Protein AF-A0A7S1AAU7-F1 (afdb_monomer_lite)

Sequence (318 aa):
MTLAPRPSLGSVDIGDIDNLMMSMHRSVQHFKKALETKHAGTGEVLQDTVKFKRGKTRVLESLVGLRRYMDDILRRESGVEGRPELMKIFGDDGCSKIAALHSWTQLLNDAGQGSSIETDSRLTNVISLGHSIEEILTDLGLGKALKLAKQEAKERLQAEADAKQMAAEMRRLPRTSMFGVMDVRDGEYSPTEEVVPEMHSLPPCIMNTMKRLSMVSMLDKVESARDALDLIDTLFDVYDHDASGSLSGEKYDLAIRDFTAHVHQEASERHKRLGWAPPDWTFVENWVTEMVDPNLDGEINREEAQVGFKKAVDDIDD

Radius of gyration: 25.79 Å; chains: 1; bounding box: 89×60×59 Å

Structure (mmCIF, N/CA/C/O backbone):
data_AF-A0A7S1AAU7-F1
#
_entry.id   AF-A0A7S1AAU7-F1
#
loop_
_atom_site.group_PDB
_atom_site.id
_atom_site.type_symbol
_atom_site.label_atom_id
_atom_site.label_alt_id
_atom_site.label_comp_id
_atom_site.label_asym_id
_atom_site.label_entity_id
_atom_site.label_seq_id
_atom_site.pdbx_PDB_ins_code
_atom_site.Cartn_x
_atom_site.Cartn_y
_atom_site.Cartn_z
_atom_site.occupancy
_atom_site.B_iso_or_equiv
_atom_site.auth_seq_id
_atom_site.auth_comp_id
_atom_site.auth_asym_id
_atom_site.auth_atom_id
_atom_site.pdbx_PDB_model_num
ATOM 1 N N . MET A 1 1 ? -41.150 28.396 2.516 1.00 45.00 1 MET A N 1
ATOM 2 C CA . MET A 1 1 ? -40.034 27.769 1.779 1.00 45.00 1 MET A CA 1
ATOM 3 C C . MET A 1 1 ? -39.595 26.550 2.565 1.00 45.00 1 MET A C 1
ATOM 5 O O . MET A 1 1 ? -38.884 26.674 3.550 1.00 45.00 1 MET A O 1
ATOM 9 N N . THR A 1 2 ? -40.139 25.396 2.204 1.00 41.44 2 THR A N 1
ATOM 10 C CA . THR A 1 2 ? -39.836 24.094 2.797 1.00 41.44 2 THR A CA 1
ATOM 11 C C . THR A 1 2 ? -38.521 23.608 2.195 1.00 41.44 2 THR A C 1
ATOM 13 O O . THR A 1 2 ? -38.456 23.322 1.002 1.00 41.44 2 THR A O 1
ATOM 16 N N . LEU A 1 3 ? -37.454 23.604 2.997 1.00 38.16 3 LEU A N 1
ATOM 17 C CA . LEU A 1 3 ? -36.170 23.027 2.607 1.00 38.16 3 LEU A CA 1
ATOM 18 C C . LEU A 1 3 ? -36.363 21.519 2.429 1.00 38.16 3 LEU A C 1
ATOM 20 O O . LEU A 1 3 ? -36.838 20.843 3.341 1.00 38.16 3 LEU A O 1
ATOM 24 N N . ALA A 1 4 ? -36.037 21.012 1.241 1.00 37.03 4 ALA A N 1
ATOM 25 C CA . ALA A 1 4 ? -36.047 19.583 0.967 1.00 37.03 4 ALA A CA 1
ATOM 26 C C . ALA A 1 4 ? -35.092 18.850 1.935 1.00 37.03 4 ALA A C 1
ATOM 28 O O . ALA A 1 4 ? -34.020 19.388 2.240 1.00 37.03 4 ALA A O 1
ATOM 29 N N . PRO A 1 5 ? -35.437 17.637 2.406 1.00 41.06 5 PRO A N 1
ATOM 30 C CA . PRO A 1 5 ? -34.524 16.831 3.204 1.00 41.06 5 PRO A CA 1
ATOM 31 C C . PRO A 1 5 ? -33.292 16.504 2.357 1.00 41.06 5 PRO A C 1
ATOM 33 O O . PRO A 1 5 ? -33.421 16.025 1.228 1.00 41.06 5 PRO A O 1
ATOM 36 N N . ARG A 1 6 ? -32.095 16.779 2.885 1.00 39.97 6 ARG A N 1
ATOM 37 C CA . ARG A 1 6 ? -30.855 16.301 2.265 1.00 39.97 6 ARG A CA 1
ATOM 38 C C . ARG A 1 6 ? -30.876 14.767 2.253 1.00 39.97 6 ARG A C 1
ATOM 40 O O . ARG A 1 6 ? -31.325 14.185 3.241 1.00 39.97 6 ARG A O 1
ATOM 47 N N . PRO A 1 7 ? -30.405 14.121 1.172 1.00 37.97 7 PRO A N 1
ATOM 48 C CA . PRO A 1 7 ? -30.285 12.670 1.136 1.00 37.97 7 PRO A CA 1
ATOM 49 C C . PRO A 1 7 ? -29.441 12.217 2.328 1.00 37.97 7 PRO A C 1
ATOM 51 O O . PRO A 1 7 ? -28.416 12.831 2.631 1.00 37.97 7 PRO A O 1
ATOM 54 N N . SER A 1 8 ? -29.909 11.182 3.026 1.00 41.00 8 SER A N 1
ATOM 55 C CA . SER A 1 8 ? -29.161 10.539 4.100 1.00 41.00 8 SER A CA 1
ATOM 56 C C . SER A 1 8 ? -27.804 10.117 3.544 1.00 41.00 8 SER A C 1
ATOM 58 O O . SER A 1 8 ? -27.742 9.250 2.670 1.00 41.00 8 SER A O 1
ATOM 60 N N . LEU A 1 9 ? -26.736 10.764 4.012 1.00 44.75 9 LEU A N 1
ATOM 61 C CA . LEU A 1 9 ? -25.372 10.290 3.813 1.00 44.75 9 LEU A CA 1
ATOM 62 C C . LEU A 1 9 ? -25.335 8.871 4.381 1.00 44.75 9 LEU A C 1
ATOM 64 O O . LEU A 1 9 ? -25.538 8.690 5.582 1.00 44.75 9 LEU A O 1
ATOM 68 N N . GLY A 1 10 ? -25.195 7.883 3.495 1.00 49.16 10 GLY A N 1
ATOM 69 C CA . GLY A 1 10 ? -25.042 6.486 3.880 1.00 49.16 10 GLY A CA 1
ATOM 70 C C . GLY A 1 10 ? -23.912 6.346 4.895 1.00 49.16 10 GLY A C 1
ATOM 71 O O . GLY A 1 10 ? -22.975 7.152 4.901 1.00 49.16 10 GLY A O 1
ATOM 72 N N . SER A 1 11 ? -24.035 5.353 5.776 1.00 51.41 11 SER A N 1
ATOM 73 C CA . SER A 1 11 ? -22.959 4.944 6.680 1.00 51.41 11 SER A CA 1
ATOM 74 C C . SER A 1 11 ? -21.650 4.900 5.903 1.00 51.41 11 SER A C 1
ATOM 76 O O . SER A 1 11 ? -21.590 4.254 4.857 1.00 51.41 11 SER A O 1
ATOM 78 N N . VAL A 1 12 ? -20.641 5.628 6.373 1.00 55.84 12 VAL A N 1
ATOM 79 C CA . VAL A 1 12 ? -19.313 5.529 5.780 1.00 55.84 12 VAL A CA 1
ATOM 80 C C . VAL A 1 12 ? -18.767 4.156 6.129 1.00 55.84 12 VAL A C 1
ATOM 82 O O . VAL A 1 12 ? -18.791 3.758 7.294 1.00 55.84 12 VAL A O 1
ATOM 85 N N . ASP A 1 13 ? -18.353 3.414 5.107 1.00 66.31 13 ASP A N 1
ATOM 86 C CA . ASP A 1 13 ? -17.765 2.105 5.316 1.00 66.31 13 ASP A CA 1
ATOM 87 C C . ASP A 1 13 ? -16.353 2.294 5.885 1.00 66.31 13 ASP A C 1
ATOM 89 O O . ASP A 1 13 ? -15.579 3.144 5.438 1.00 66.31 13 ASP A O 1
ATOM 93 N N . ILE A 1 14 ? -16.012 1.516 6.906 1.00 63.06 14 ILE A N 1
ATOM 94 C CA . ILE A 1 14 ? -14.655 1.498 7.464 1.00 63.06 14 ILE A CA 1
ATOM 95 C C . ILE A 1 14 ? -13.684 0.946 6.413 1.00 63.06 14 ILE A C 1
ATOM 97 O O . ILE A 1 14 ? -12.548 1.411 6.336 1.00 63.06 14 ILE A O 1
ATOM 101 N N . GLY A 1 15 ? -14.158 0.069 5.520 1.00 68.38 15 GLY A N 1
ATOM 102 C CA . GLY A 1 15 ? -13.380 -0.376 4.364 1.00 68.38 15 GLY A CA 1
ATOM 103 C C . GLY A 1 15 ? -12.938 0.775 3.451 1.00 68.38 15 GLY A C 1
ATOM 104 O O . GLY A 1 15 ? -11.861 0.714 2.857 1.00 68.38 15 GLY A O 1
ATOM 105 N N . ASP A 1 16 ? -13.697 1.875 3.385 1.00 82.62 16 ASP A N 1
ATOM 106 C CA . ASP A 1 16 ? -13.349 3.011 2.528 1.00 82.62 16 ASP A CA 1
ATOM 107 C C . ASP A 1 16 ? -12.088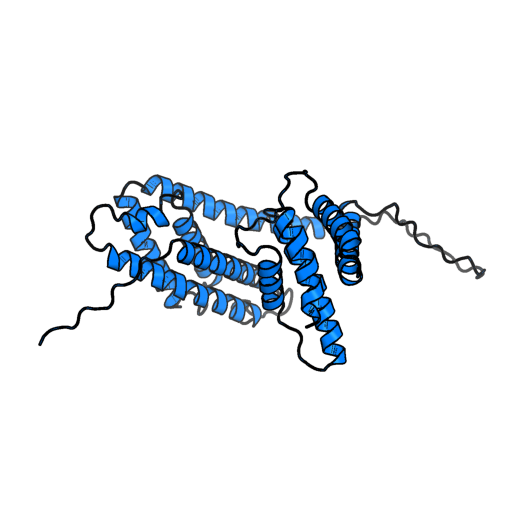 3.738 3.017 1.00 82.62 16 ASP A C 1
ATOM 109 O O . ASP A 1 16 ? -11.263 4.151 2.197 1.00 82.62 16 ASP A O 1
ATOM 113 N N . ILE A 1 17 ? -11.893 3.893 4.336 1.00 87.69 17 ILE A N 1
ATOM 114 C CA . ILE A 1 17 ? -10.680 4.552 4.846 1.00 87.69 17 ILE A CA 1
ATOM 115 C C . ILE A 1 17 ? -9.456 3.654 4.730 1.00 87.69 17 ILE A C 1
ATOM 117 O O . ILE A 1 17 ? -8.396 4.155 4.360 1.00 87.69 17 ILE A O 1
ATOM 121 N N . ASP A 1 18 ? -9.580 2.352 4.974 1.00 87.44 18 ASP A N 1
ATOM 122 C CA . ASP A 1 18 ? -8.442 1.437 4.869 1.00 87.44 18 ASP A CA 1
ATOM 123 C C . ASP A 1 18 ? -7.929 1.367 3.423 1.00 87.44 18 ASP A C 1
ATOM 125 O O . ASP A 1 18 ? -6.727 1.505 3.179 1.00 87.44 18 ASP A O 1
ATOM 129 N N . ASN A 1 19 ? -8.837 1.338 2.443 1.00 87.00 19 ASN A N 1
ATOM 130 C CA . ASN A 1 19 ? -8.495 1.454 1.025 1.00 87.00 19 ASN A CA 1
ATOM 131 C C . ASN A 1 19 ? -7.782 2.775 0.689 1.00 87.00 19 ASN A C 1
ATOM 133 O O . ASN A 1 19 ? -6.772 2.788 -0.028 1.00 87.00 19 ASN A O 1
ATOM 137 N N . LEU A 1 20 ? -8.257 3.900 1.237 1.00 89.69 20 LEU A N 1
ATOM 138 C CA . LEU A 1 20 ? -7.605 5.202 1.067 1.00 89.69 20 LEU A CA 1
ATOM 139 C C . LEU A 1 20 ? -6.210 5.236 1.710 1.00 89.69 20 LEU A C 1
ATOM 141 O O . LEU A 1 20 ? -5.275 5.780 1.115 1.00 89.69 20 LEU A O 1
ATOM 145 N N . MET A 1 21 ? -6.047 4.634 2.889 1.00 91.69 21 MET A N 1
ATOM 146 C CA . MET A 1 21 ? -4.767 4.534 3.593 1.00 91.69 21 MET A CA 1
ATOM 147 C C . MET A 1 21 ? -3.775 3.658 2.822 1.00 91.69 21 MET A C 1
ATOM 149 O O . MET A 1 21 ? -2.621 4.057 2.654 1.00 91.69 21 MET A O 1
ATOM 153 N N . MET A 1 22 ? -4.213 2.525 2.269 1.00 89.06 22 MET A N 1
ATOM 154 C CA . MET A 1 22 ? -3.384 1.666 1.416 1.00 89.06 22 MET A CA 1
ATOM 155 C C . MET A 1 22 ? -2.970 2.367 0.117 1.00 89.06 22 MET A C 1
ATOM 157 O O . MET A 1 22 ? -1.796 2.340 -0.266 1.00 89.06 22 MET A O 1
ATOM 161 N N . SER A 1 23 ? -3.902 3.050 -0.556 1.00 89.44 23 SER A N 1
ATOM 162 C CA . SER A 1 23 ? -3.598 3.853 -1.751 1.00 89.44 23 SER A C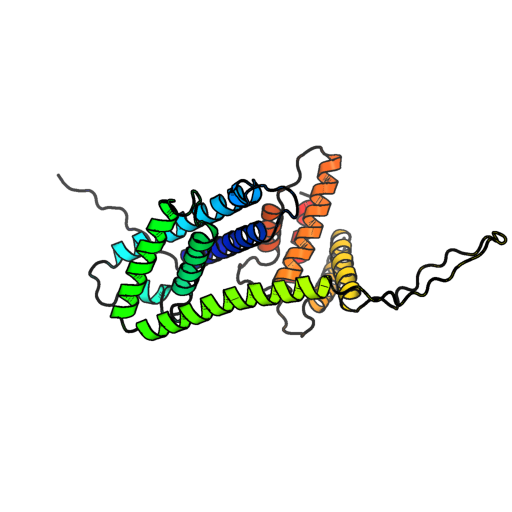A 1
ATOM 163 C C . SER A 1 23 ? -2.580 4.958 -1.450 1.00 89.44 23 SER A C 1
ATOM 165 O O . SER A 1 23 ? -1.633 5.188 -2.216 1.00 89.44 23 SER A O 1
ATOM 167 N N . MET A 1 24 ? -2.737 5.627 -0.306 1.00 92.50 24 MET A N 1
ATOM 168 C CA . MET A 1 24 ? -1.808 6.652 0.151 1.00 92.50 24 MET A CA 1
ATOM 169 C C . MET A 1 24 ? -0.430 6.061 0.462 1.00 92.50 24 MET A C 1
ATOM 171 O O . MET A 1 24 ? 0.575 6.602 -0.002 1.00 92.50 24 MET A O 1
ATOM 175 N N . HIS A 1 25 ? -0.367 4.924 1.160 1.00 90.44 25 HIS A N 1
ATOM 176 C CA . HIS A 1 25 ? 0.886 4.229 1.446 1.00 90.44 25 HIS A CA 1
ATOM 177 C C . HIS A 1 25 ? 1.644 3.889 0.156 1.00 90.44 25 HIS A C 1
ATOM 179 O O . HIS A 1 25 ? 2.807 4.276 0.005 1.00 90.44 25 HIS A O 1
ATOM 185 N N . ARG A 1 26 ? 0.974 3.257 -0.820 1.00 88.12 26 ARG A N 1
ATOM 186 C CA . ARG A 1 26 ? 1.558 2.939 -2.135 1.00 88.12 26 ARG A CA 1
ATOM 187 C C . ARG A 1 26 ? 2.093 4.193 -2.829 1.00 88.12 26 ARG A C 1
ATOM 189 O O . ARG A 1 26 ? 3.239 4.220 -3.288 1.00 88.12 26 ARG A O 1
ATOM 196 N N . SER A 1 27 ? 1.309 5.270 -2.844 1.00 90.50 27 SER A N 1
ATOM 197 C CA . SER A 1 27 ? 1.713 6.547 -3.445 1.00 90.50 27 SER A CA 1
ATOM 198 C C . SER A 1 27 ? 2.946 7.152 -2.767 1.00 90.50 27 SER A C 1
ATOM 200 O O . SER A 1 27 ? 3.871 7.595 -3.454 1.00 90.50 27 SER A O 1
ATOM 202 N N . VAL A 1 28 ? 3.004 7.131 -1.431 1.00 89.75 28 VAL A N 1
ATOM 203 C CA . VAL A 1 28 ? 4.157 7.613 -0.654 1.00 89.75 28 VAL A CA 1
ATOM 204 C C . VAL A 1 28 ? 5.396 6.768 -0.933 1.00 89.75 28 VAL A C 1
ATOM 206 O O . VAL A 1 28 ? 6.474 7.331 -1.113 1.00 89.75 28 VAL A O 1
ATOM 209 N N . GLN A 1 29 ? 5.270 5.443 -1.046 1.00 86.69 29 GLN A N 1
ATOM 210 C CA . GLN A 1 29 ? 6.399 4.572 -1.388 1.00 86.69 29 GLN A CA 1
ATOM 211 C C . GLN A 1 29 ? 6.943 4.858 -2.794 1.00 86.69 29 GLN A C 1
ATOM 213 O O . GLN A 1 29 ? 8.160 4.919 -2.991 1.00 86.69 29 GLN A O 1
ATOM 218 N N . HIS A 1 30 ? 6.073 5.109 -3.776 1.00 84.81 30 HIS A N 1
ATOM 219 C CA . HIS A 1 30 ? 6.512 5.552 -5.102 1.00 84.81 30 HIS A CA 1
ATOM 220 C C . HIS A 1 30 ? 7.217 6.910 -5.059 1.00 84.81 30 HIS A C 1
ATOM 222 O O . HIS A 1 30 ? 8.242 7.088 -5.720 1.00 84.81 30 HIS A O 1
ATOM 228 N N . PHE A 1 31 ? 6.694 7.858 -4.279 1.00 86.69 31 PHE A N 1
ATOM 229 C CA . PHE A 1 31 ? 7.318 9.165 -4.109 1.00 86.69 31 PHE A CA 1
ATOM 230 C C . PHE A 1 31 ? 8.693 9.053 -3.437 1.00 86.69 31 PHE A C 1
ATOM 232 O O . PHE A 1 31 ? 9.664 9.583 -3.971 1.00 86.69 31 PHE A O 1
ATOM 239 N N . LYS A 1 32 ? 8.818 8.273 -2.356 1.00 85.69 32 LYS A N 1
ATOM 240 C CA . LYS A 1 32 ? 10.103 7.957 -1.709 1.00 85.69 32 LYS A CA 1
ATOM 241 C C . LYS A 1 32 ? 11.117 7.378 -2.695 1.00 85.69 32 LYS A C 1
ATOM 243 O O . LYS A 1 32 ? 12.232 7.881 -2.787 1.00 85.69 32 LYS A O 1
ATOM 248 N N . LYS A 1 33 ? 10.726 6.375 -3.491 1.00 82.56 33 LYS A N 1
ATOM 249 C CA . LYS A 1 33 ? 11.599 5.792 -4.529 1.00 82.56 33 LYS A CA 1
ATOM 250 C C . LYS A 1 33 ? 12.081 6.852 -5.529 1.00 82.56 33 LYS A C 1
ATOM 252 O O . LYS A 1 33 ? 13.232 6.807 -5.955 1.00 82.56 33 LYS A O 1
ATOM 257 N N . ALA A 1 34 ? 11.227 7.815 -5.885 1.00 81.75 34 ALA A N 1
ATOM 258 C CA . ALA A 1 34 ? 11.608 8.924 -6.759 1.00 81.75 34 ALA A CA 1
ATOM 259 C C . ALA A 1 34 ? 12.603 9.895 -6.091 1.00 81.75 34 ALA A C 1
ATOM 261 O O . ALA A 1 34 ? 13.505 10.382 -6.774 1.00 81.75 34 ALA A O 1
ATOM 262 N N . LEU A 1 35 ? 12.487 10.137 -4.778 1.00 78.62 35 LEU A N 1
ATOM 263 C CA . LEU A 1 35 ? 13.464 10.922 -4.009 1.00 78.62 35 LEU A CA 1
ATOM 264 C C . LEU A 1 35 ? 14.833 10.230 -3.934 1.00 78.62 35 LEU A C 1
ATOM 266 O O . LEU A 1 35 ? 15.872 10.881 -4.012 1.00 78.62 35 LEU A O 1
ATOM 270 N N . GLU A 1 36 ? 14.829 8.903 -3.794 1.00 74.88 36 GLU A N 1
ATOM 271 C CA . GLU A 1 36 ? 16.031 8.075 -3.649 1.00 74.88 36 GLU A CA 1
ATOM 272 C C . GLU A 1 36 ? 16.834 7.950 -4.954 1.00 74.88 36 GLU A C 1
ATOM 274 O O . GLU A 1 36 ? 18.051 7.746 -4.912 1.00 74.88 36 GLU A O 1
ATOM 279 N N . THR A 1 37 ? 16.201 8.116 -6.123 1.00 69.19 37 THR A N 1
ATOM 280 C CA . THR A 1 37 ? 16.900 8.210 -7.414 1.00 69.19 37 THR A CA 1
ATOM 281 C C . THR A 1 37 ? 17.699 9.515 -7.528 1.00 69.19 37 THR A C 1
ATOM 283 O O . THR A 1 37 ? 17.358 10.409 -8.297 1.00 69.19 37 THR A O 1
ATOM 286 N N . LYS A 1 38 ? 18.807 9.631 -6.783 1.00 57.84 38 LYS A N 1
ATOM 287 C CA . LYS A 1 38 ? 19.820 10.672 -6.999 1.00 57.84 38 LYS A CA 1
ATOM 288 C C . LYS A 1 38 ? 20.381 10.542 -8.416 1.00 57.84 38 LYS A C 1
ATOM 290 O O . LYS A 1 38 ? 21.039 9.553 -8.738 1.00 57.84 38 LYS A O 1
ATOM 295 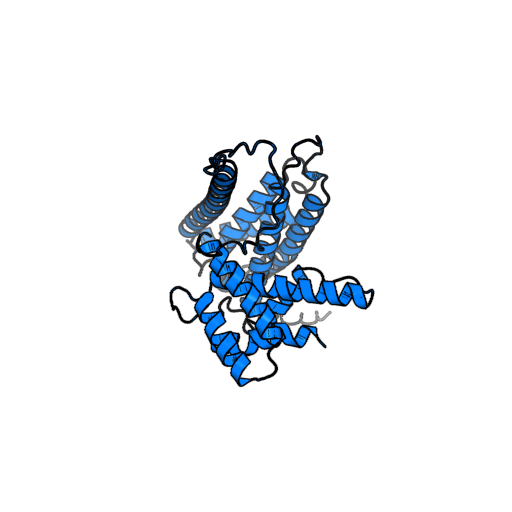N N . HIS A 1 39 ? 20.200 11.573 -9.238 1.00 53.56 39 HIS A N 1
ATOM 296 C CA . HIS A 1 39 ? 21.013 11.762 -10.433 1.00 53.56 39 HIS A CA 1
ATOM 297 C C . HIS A 1 39 ? 22.418 12.187 -10.004 1.00 53.56 39 HIS A C 1
ATOM 299 O O . HIS A 1 39 ? 22.711 13.364 -9.803 1.00 53.56 39 HIS A O 1
ATOM 305 N N . ALA A 1 40 ? 23.294 11.201 -9.812 1.00 44.31 40 ALA A N 1
ATOM 306 C CA . ALA A 1 40 ? 24.719 11.440 -9.669 1.00 44.31 40 ALA A CA 1
ATOM 307 C C . ALA A 1 40 ? 25.248 12.042 -10.985 1.00 44.31 40 ALA A C 1
ATOM 309 O O . ALA A 1 40 ? 25.591 11.307 -11.904 1.00 44.31 40 ALA A O 1
ATOM 310 N N . GLY A 1 41 ? 25.265 13.376 -11.090 1.00 52.41 41 GLY A N 1
ATOM 311 C CA . GLY A 1 41 ? 26.057 14.085 -12.100 1.00 52.41 41 GLY A CA 1
ATOM 312 C C . GLY A 1 41 ? 25.387 15.201 -12.908 1.00 52.41 41 GLY A C 1
ATOM 313 O O . GLY A 1 41 ? 26.118 15.894 -13.605 1.00 52.41 41 GLY A O 1
ATOM 314 N N . THR A 1 42 ? 24.069 15.433 -12.844 1.00 51.97 42 THR A N 1
ATOM 315 C CA . THR A 1 42 ? 23.417 16.393 -13.772 1.00 51.97 42 THR A CA 1
ATOM 316 C C . THR A 1 42 ? 23.175 17.806 -13.235 1.00 51.97 42 THR A C 1
ATOM 318 O O . THR A 1 42 ? 22.787 18.670 -14.011 1.00 51.97 42 THR A O 1
ATOM 321 N N . GLY A 1 43 ? 23.407 18.099 -11.950 1.00 55.84 43 GLY A N 1
ATOM 322 C CA . GLY A 1 43 ? 23.133 19.439 -11.390 1.00 55.84 43 GLY A CA 1
ATOM 323 C C . GLY A 1 43 ? 21.652 19.859 -11.440 1.00 55.84 43 GLY A C 1
ATOM 324 O O . GLY A 1 43 ? 21.321 20.994 -11.114 1.00 55.84 43 GLY A O 1
ATOM 325 N N . GLU A 1 44 ? 20.767 18.945 -11.841 1.00 59.47 44 GLU A N 1
ATOM 326 C CA . GLU A 1 44 ? 19.332 19.159 -11.969 1.00 59.47 44 GLU A CA 1
ATOM 327 C C . GLU A 1 44 ? 18.682 19.079 -10.582 1.00 59.47 44 GLU A C 1
ATOM 329 O O . GLU A 1 44 ? 18.948 18.155 -9.804 1.00 59.47 44 GLU A O 1
ATOM 334 N N . VAL A 1 45 ? 17.843 20.062 -10.246 1.00 66.75 45 VAL A N 1
ATOM 335 C CA . VAL A 1 45 ? 17.120 20.077 -8.971 1.00 66.75 45 VAL A CA 1
ATOM 336 C C . VAL A 1 45 ? 16.152 18.894 -8.971 1.00 66.75 45 VAL A C 1
ATOM 338 O O . VAL A 1 45 ? 15.332 18.757 -9.874 1.00 66.75 45 VAL A O 1
ATOM 341 N N . LEU A 1 46 ? 16.216 18.032 -7.950 1.00 70.94 46 LEU A N 1
ATOM 342 C CA . LEU A 1 46 ? 15.371 16.831 -7.813 1.00 70.94 46 LEU A CA 1
ATOM 343 C C . LEU A 1 46 ? 13.879 17.118 -8.078 1.00 70.94 46 LEU A C 1
ATOM 345 O O . LEU A 1 46 ? 13.178 16.313 -8.696 1.00 70.94 46 LEU A O 1
ATOM 349 N N . GLN A 1 47 ? 13.433 18.299 -7.644 1.00 70.69 47 GLN A N 1
ATOM 350 C CA . GLN A 1 47 ? 12.066 18.806 -7.749 1.00 70.69 47 GLN A CA 1
ATOM 351 C C . GLN A 1 47 ? 11.600 19.045 -9.198 1.00 70.69 47 GLN A C 1
ATOM 353 O O . GLN A 1 47 ? 10.394 19.065 -9.465 1.00 70.69 47 GLN A O 1
ATOM 358 N N . ASP A 1 48 ? 12.533 19.178 -10.143 1.00 69.75 48 ASP A N 1
ATOM 359 C CA . ASP A 1 48 ? 12.234 19.406 -11.554 1.00 69.75 48 ASP A CA 1
ATOM 360 C C . ASP A 1 48 ? 12.068 18.130 -12.372 1.00 69.75 48 ASP A C 1
ATOM 362 O O . ASP A 1 48 ? 11.450 18.172 -13.443 1.00 69.75 48 ASP A O 1
ATOM 366 N N . THR A 1 49 ? 12.507 16.991 -11.835 1.00 79.44 49 THR A N 1
ATOM 367 C CA . THR A 1 49 ? 12.421 15.708 -12.529 1.00 79.44 49 THR A CA 1
ATOM 368 C C . THR A 1 49 ? 10.966 15.285 -12.759 1.00 79.44 49 THR A C 1
ATOM 370 O O . THR A 1 49 ? 10.083 15.442 -11.908 1.00 79.44 49 THR A O 1
ATOM 373 N N . VAL A 1 50 ? 10.700 14.674 -13.919 1.00 81.19 50 VAL A N 1
ATOM 374 C CA . VAL A 1 50 ? 9.368 14.138 -14.264 1.00 81.19 50 VAL A CA 1
ATOM 375 C C . VAL A 1 50 ? 8.911 13.092 -13.240 1.00 81.19 50 VAL A C 1
ATOM 377 O O . VAL A 1 50 ? 7.733 13.041 -12.889 1.00 81.19 50 VAL A O 1
ATOM 380 N N . LYS A 1 51 ? 9.844 12.289 -12.708 1.00 81.94 51 LYS A N 1
ATOM 381 C CA . LYS A 1 51 ? 9.563 11.280 -11.675 1.00 81.94 51 LYS A CA 1
ATOM 382 C C . LYS A 1 51 ? 9.099 11.916 -10.366 1.00 81.94 51 LYS A C 1
ATOM 384 O O . LYS A 1 51 ? 8.081 11.482 -9.831 1.00 81.94 51 LYS A O 1
ATOM 389 N N . PHE A 1 52 ? 9.782 12.962 -9.894 1.00 83.75 52 PHE A N 1
ATOM 390 C CA . PHE A 1 52 ? 9.361 13.710 -8.708 1.00 83.75 52 PHE A CA 1
ATOM 391 C C . PHE A 1 52 ? 7.986 14.346 -8.917 1.00 83.75 52 PHE A C 1
ATOM 393 O O . PHE A 1 52 ? 7.098 14.171 -8.087 1.00 83.75 52 PHE A O 1
ATOM 400 N N . LYS A 1 53 ? 7.769 15.019 -10.056 1.00 84.25 53 LYS A N 1
ATOM 401 C CA . LYS A 1 53 ? 6.483 15.654 -10.387 1.00 84.25 53 LYS A CA 1
ATOM 402 C C . LYS A 1 53 ? 5.335 14.636 -10.435 1.00 84.25 53 LYS A C 1
ATOM 404 O O . LYS A 1 53 ? 4.291 14.890 -9.840 1.00 84.25 53 LYS A O 1
ATOM 409 N N . ARG A 1 54 ? 5.532 13.468 -11.062 1.00 86.31 54 ARG A N 1
ATOM 410 C CA . ARG A 1 54 ? 4.532 12.381 -11.117 1.00 86.31 54 ARG A CA 1
ATOM 411 C C . ARG A 1 54 ? 4.265 11.778 -9.737 1.00 86.31 54 ARG A C 1
ATOM 413 O O . ARG A 1 54 ? 3.106 11.588 -9.380 1.00 86.31 54 ARG A O 1
ATOM 420 N N . GLY A 1 55 ? 5.317 11.503 -8.963 1.00 86.06 55 GLY A N 1
ATOM 421 C CA . GLY A 1 55 ? 5.196 10.992 -7.595 1.00 86.06 55 GLY A CA 1
ATOM 422 C C . GLY A 1 55 ? 4.438 11.964 -6.691 1.00 86.06 55 GLY A C 1
ATOM 423 O O . GLY A 1 55 ? 3.478 11.570 -6.037 1.00 86.06 55 GLY A O 1
ATOM 424 N N . LYS A 1 56 ? 4.797 13.252 -6.745 1.00 88.62 56 LYS A N 1
ATOM 425 C CA . LYS A 1 56 ? 4.103 14.340 -6.050 1.00 88.62 56 LYS A CA 1
ATOM 426 C C . LYS A 1 56 ? 2.611 14.347 -6.377 1.00 88.62 56 LYS A C 1
ATOM 428 O O . LYS A 1 56 ? 1.791 14.331 -5.467 1.00 88.62 56 LYS A O 1
ATOM 433 N N . THR A 1 57 ? 2.256 14.381 -7.663 1.00 88.81 57 THR A N 1
ATOM 434 C CA . THR A 1 57 ? 0.852 14.457 -8.089 1.00 88.81 57 THR A CA 1
ATOM 435 C C . THR A 1 57 ? 0.037 13.280 -7.557 1.00 88.81 57 THR A C 1
ATOM 437 O O . THR A 1 57 ? -1.006 13.516 -6.958 1.00 88.81 57 THR A O 1
ATOM 440 N N . ARG A 1 58 ? 0.552 12.047 -7.665 1.00 89.06 58 ARG A N 1
ATOM 441 C CA . ARG A 1 58 ? -0.122 10.839 -7.153 1.00 89.06 58 ARG A CA 1
ATOM 442 C C . ARG A 1 58 ? -0.403 10.904 -5.652 1.00 89.06 58 ARG A C 1
ATOM 444 O O . ARG A 1 58 ? -1.501 10.574 -5.204 1.00 89.06 58 ARG A O 1
ATOM 451 N N . VAL A 1 59 ? 0.581 11.352 -4.871 1.00 91.12 59 VAL A N 1
ATOM 452 C CA . VAL A 1 59 ? 0.410 11.487 -3.420 1.00 91.12 59 VAL A CA 1
ATOM 453 C C . VAL A 1 59 ? -0.627 12.560 -3.093 1.00 91.12 59 VAL A C 1
ATOM 455 O O . VAL A 1 59 ? -1.529 12.326 -2.294 1.00 91.12 59 VAL A O 1
ATOM 458 N N . LEU A 1 60 ? -0.546 13.721 -3.744 1.00 91.25 60 LEU A N 1
ATOM 459 C CA . LEU A 1 60 ? -1.488 14.814 -3.507 1.00 91.25 60 LEU A CA 1
ATOM 460 C C . LEU A 1 60 ? -2.918 14.475 -3.955 1.00 91.25 60 LEU A C 1
ATOM 462 O O . LEU A 1 60 ? -3.866 14.985 -3.366 1.00 91.25 60 LEU A O 1
ATOM 466 N N . GLU A 1 61 ? -3.093 13.635 -4.975 1.00 90.31 61 GLU A N 1
ATOM 467 C CA . GLU A 1 61 ? -4.399 13.097 -5.380 1.00 90.31 61 GLU A CA 1
ATOM 468 C C . GLU A 1 61 ? -4.958 12.133 -4.331 1.00 90.31 61 GLU A C 1
ATOM 470 O O . GLU A 1 61 ? -6.107 12.290 -3.919 1.00 90.31 61 GLU A O 1
ATOM 475 N N . SER A 1 62 ? -4.131 11.216 -3.818 1.00 90.31 62 SER A N 1
ATOM 476 C CA . SER A 1 62 ? -4.523 10.300 -2.733 1.00 90.31 62 SER A CA 1
ATOM 477 C C . SER A 1 62 ? -4.938 11.057 -1.464 1.00 90.31 62 SER A C 1
ATOM 479 O O . SER A 1 62 ? -5.922 10.705 -0.810 1.00 90.31 62 SER A O 1
ATOM 481 N N . LEU A 1 63 ? -4.263 12.171 -1.161 1.00 91.75 63 LEU A N 1
ATOM 482 C CA . LEU A 1 63 ? -4.623 13.052 -0.048 1.00 91.75 63 LEU A CA 1
ATOM 483 C C . LEU A 1 63 ? -6.019 13.673 -0.179 1.00 91.75 63 LEU A C 1
ATOM 485 O O . LEU A 1 63 ? -6.646 13.955 0.839 1.00 91.75 63 LEU A O 1
ATOM 489 N N . VAL A 1 64 ? -6.540 13.886 -1.393 1.00 90.75 64 VAL A N 1
ATOM 490 C CA . VAL A 1 64 ? -7.885 14.463 -1.575 1.00 90.75 64 VAL A CA 1
ATOM 491 C C . VAL A 1 64 ? -8.965 13.522 -1.044 1.00 90.75 64 VAL A C 1
ATOM 493 O O . VAL A 1 64 ? -9.929 14.001 -0.442 1.00 90.75 64 VAL A O 1
ATOM 496 N N . GLY A 1 65 ? -8.805 12.210 -1.240 1.00 89.88 65 GLY A N 1
ATOM 497 C CA . GLY A 1 65 ? -9.731 11.204 -0.716 1.00 89.88 65 GLY A CA 1
ATOM 498 C C . GLY A 1 65 ? -9.759 11.217 0.811 1.00 89.88 65 GLY A C 1
ATOM 499 O O . GLY A 1 65 ? -10.813 11.444 1.405 1.00 89.88 65 GLY A O 1
ATOM 500 N N . LEU A 1 66 ? -8.582 11.117 1.437 1.00 91.88 66 LEU A N 1
ATOM 501 C CA . LEU A 1 66 ? -8.433 11.189 2.895 1.00 91.88 66 LEU A CA 1
ATOM 502 C C . LEU A 1 66 ? -8.960 12.509 3.469 1.00 91.88 66 LEU A C 1
ATOM 504 O O . LEU A 1 66 ? -9.650 12.515 4.484 1.00 91.88 66 LEU A O 1
ATOM 508 N N . ARG A 1 67 ? -8.707 13.637 2.793 1.00 93.94 67 ARG A N 1
ATOM 509 C CA . ARG A 1 67 ? -9.239 14.946 3.192 1.00 93.94 67 ARG A CA 1
ATOM 510 C C . ARG A 1 67 ? -10.762 14.946 3.253 1.00 93.94 67 ARG A C 1
ATOM 512 O O . ARG A 1 67 ? -11.324 15.440 4.222 1.00 93.94 67 ARG A O 1
ATOM 519 N N . ARG A 1 68 ? -11.423 14.458 2.197 1.00 91.88 68 ARG A N 1
ATOM 520 C CA . ARG A 1 68 ? -12.893 14.413 2.131 1.00 91.88 68 ARG A CA 1
ATOM 521 C C . ARG A 1 68 ? -13.449 13.545 3.249 1.00 91.88 68 ARG A C 1
ATOM 523 O O . ARG A 1 68 ? -14.363 13.979 3.930 1.00 91.88 68 ARG A O 1
ATOM 530 N N . TYR A 1 69 ? -12.839 12.386 3.474 1.00 91.69 69 TYR A N 1
ATOM 531 C CA . TYR A 1 69 ? -13.227 11.483 4.548 1.00 91.69 69 TYR A CA 1
ATOM 532 C C . TYR A 1 69 ? -13.123 12.147 5.932 1.00 91.69 69 TYR A C 1
ATOM 534 O O . TYR A 1 69 ? -14.080 12.139 6.704 1.00 91.69 69 TYR A O 1
ATOM 542 N N . MET A 1 70 ? -11.983 12.778 6.232 1.00 93.25 70 MET A N 1
ATOM 543 C CA . MET A 1 70 ? -11.761 13.464 7.511 1.00 93.25 70 MET A CA 1
ATOM 544 C C . MET A 1 70 ? -12.681 14.679 7.711 1.00 93.25 70 MET A C 1
ATOM 546 O O . MET A 1 70 ? -13.158 14.917 8.816 1.00 93.25 70 MET A O 1
ATOM 550 N N . ASP A 1 71 ? -12.946 15.463 6.664 1.00 93.56 71 ASP A N 1
ATOM 551 C CA . ASP A 1 71 ? -13.895 16.584 6.744 1.00 93.56 71 ASP A CA 1
ATOM 552 C C . ASP A 1 71 ? -15.322 16.072 7.003 1.00 93.56 71 ASP A C 1
ATOM 554 O O . ASP A 1 71 ? -16.038 16.606 7.850 1.00 93.56 71 ASP A O 1
ATOM 558 N N . ASP A 1 72 ? -15.719 14.991 6.332 1.00 91.19 72 ASP A N 1
ATOM 559 C CA . ASP A 1 72 ? -17.030 14.371 6.502 1.00 91.19 72 ASP A CA 1
ATOM 560 C C . ASP A 1 72 ? -17.252 13.852 7.925 1.00 91.19 72 ASP A C 1
ATOM 562 O O . ASP A 1 72 ? -18.288 14.157 8.522 1.00 91.19 72 ASP A O 1
ATOM 566 N N . ILE A 1 73 ? -16.296 13.106 8.489 1.00 91.31 73 ILE A N 1
ATOM 567 C CA . ILE A 1 73 ? -16.436 12.546 9.841 1.00 91.31 73 ILE A CA 1
ATOM 568 C C . ILE A 1 73 ? -16.467 13.648 10.907 1.00 91.31 73 ILE A C 1
ATOM 570 O O . ILE A 1 73 ? -17.327 13.644 11.790 1.00 91.31 73 ILE A O 1
ATOM 574 N N . LEU A 1 74 ? -15.614 14.671 10.772 1.00 92.12 74 LEU A N 1
ATOM 575 C CA . LEU A 1 74 ? -15.591 15.809 11.692 1.00 92.12 74 LEU A CA 1
ATOM 576 C C . LEU A 1 74 ? -16.897 16.612 11.664 1.00 92.12 74 LEU A C 1
ATOM 578 O O . LEU A 1 74 ? -17.301 17.147 12.700 1.00 92.12 74 LEU A O 1
ATOM 582 N N . ARG A 1 75 ? -17.557 16.699 10.502 1.00 91.81 75 ARG A N 1
ATOM 583 C CA . ARG A 1 75 ? -18.856 17.370 10.348 1.00 91.81 75 ARG A CA 1
ATOM 584 C C . ARG A 1 75 ? -20.011 16.556 10.913 1.00 91.81 75 ARG A C 1
ATOM 586 O O . ARG A 1 75 ? -20.889 17.145 11.538 1.00 91.81 75 ARG A O 1
ATOM 593 N N . ARG A 1 76 ? -20.033 15.241 10.682 1.00 87.19 76 ARG A N 1
ATOM 594 C CA . ARG A 1 76 ? -21.115 14.357 11.151 1.00 87.19 76 ARG A CA 1
ATOM 595 C C . ARG A 1 76 ? -21.171 14.280 12.666 1.00 87.19 76 ARG A C 1
ATOM 597 O O . ARG A 1 76 ? -22.249 14.390 13.237 1.00 87.19 76 ARG A O 1
ATOM 604 N N . GLU A 1 77 ? -20.014 14.155 13.303 1.00 86.88 77 GLU A N 1
ATOM 605 C CA . GLU A 1 77 ? -19.920 14.022 14.758 1.00 86.88 77 GLU A CA 1
ATOM 606 C C . GLU A 1 77 ? -19.677 15.361 15.466 1.00 86.88 77 GLU A C 1
ATOM 608 O O . GLU A 1 77 ? -19.245 15.417 16.620 1.00 86.88 77 GLU A O 1
ATOM 613 N N . SER A 1 78 ? -19.947 16.476 14.784 1.00 84.50 78 SER A N 1
ATOM 614 C CA . SER A 1 78 ? -19.822 17.800 15.384 1.00 84.50 78 SER A CA 1
ATOM 615 C C . SER A 1 78 ? -20.829 17.964 16.526 1.00 84.50 78 SER A C 1
ATOM 617 O O . SER A 1 78 ? -22.037 17.858 16.326 1.00 84.50 78 SER A O 1
ATOM 619 N N . GLY A 1 79 ? -20.324 18.214 17.736 1.00 78.69 79 GLY A N 1
ATOM 620 C CA . GLY A 1 79 ? -21.149 18.370 18.939 1.00 78.69 79 GLY A CA 1
ATOM 621 C C . GLY A 1 79 ? -21.680 17.062 19.536 1.00 78.69 79 GLY A C 1
ATOM 622 O O . GLY A 1 79 ? -22.419 17.119 20.515 1.00 78.69 79 GLY A O 1
ATOM 623 N N . VAL A 1 80 ? -21.303 15.900 18.988 1.00 77.81 80 VAL A N 1
ATOM 624 C CA . VAL A 1 80 ? -21.608 14.594 19.585 1.00 77.81 80 VAL A CA 1
ATOM 625 C C . VAL A 1 80 ? -20.587 14.304 20.682 1.00 77.81 80 VAL A C 1
ATOM 627 O O . VAL A 1 80 ? -19.379 14.318 20.442 1.00 77.81 80 VAL A O 1
ATOM 630 N N . GLU A 1 81 ? -21.067 14.047 21.896 1.00 78.31 81 GLU A N 1
ATOM 631 C CA . GLU A 1 81 ? -20.217 13.665 23.023 1.00 78.31 81 GLU A CA 1
ATOM 632 C C . GLU A 1 81 ? -19.564 12.299 22.745 1.00 78.31 81 GLU A C 1
ATOM 634 O O . GLU A 1 81 ? -20.225 11.359 22.309 1.00 78.31 81 GLU A O 1
ATOM 639 N N . GLY A 1 82 ? -18.247 12.195 22.936 1.00 73.56 82 GLY A N 1
ATOM 640 C CA . GLY A 1 82 ? -17.502 10.942 22.759 1.00 73.56 82 GLY A CA 1
ATOM 641 C C . GLY A 1 82 ? -17.163 10.526 21.318 1.00 73.56 82 GLY A C 1
ATOM 642 O O . GLY A 1 82 ? -16.285 9.687 21.164 1.00 73.56 82 GLY A O 1
ATOM 643 N N . ARG A 1 83 ? -17.798 11.109 20.285 1.00 88.75 83 ARG A N 1
ATOM 644 C CA . ARG A 1 83 ? -17.492 10.910 18.842 1.00 88.75 83 ARG A CA 1
ATOM 645 C C . ARG A 1 83 ? -17.138 9.454 18.447 1.00 88.75 83 ARG A C 1
ATOM 647 O O . ARG A 1 83 ? -15.994 9.170 18.084 1.00 88.75 83 ARG A O 1
ATOM 654 N N . PRO A 1 84 ? -18.085 8.510 18.584 1.00 89.19 84 PRO A N 1
ATOM 655 C CA . PRO A 1 84 ? -17.812 7.075 18.502 1.00 89.19 84 PRO A CA 1
ATOM 656 C C . PRO A 1 84 ? -17.288 6.589 17.143 1.00 89.19 84 PRO A C 1
ATOM 658 O O . PRO A 1 84 ? -16.505 5.645 17.117 1.00 89.19 84 PRO A O 1
ATOM 661 N N . GLU A 1 85 ? -17.691 7.190 16.021 1.00 88.31 85 GLU A N 1
ATOM 662 C CA . GLU A 1 85 ? -17.225 6.803 14.681 1.00 88.31 85 GLU A CA 1
ATOM 663 C C . GLU A 1 85 ? -15.759 7.209 14.488 1.00 88.31 85 GLU A C 1
ATOM 665 O O . GLU A 1 85 ? -14.930 6.380 14.107 1.00 88.31 85 GLU A O 1
ATOM 670 N N . LEU A 1 86 ? -15.406 8.451 14.843 1.00 91.69 86 LEU A N 1
ATOM 671 C CA . LEU A 1 86 ? -14.021 8.927 14.847 1.00 91.69 86 LEU A CA 1
ATOM 672 C C . LEU A 1 86 ? -13.158 8.059 15.754 1.00 91.69 86 LEU A C 1
ATOM 674 O O . LEU A 1 86 ? -12.036 7.713 15.386 1.00 91.69 86 LEU A O 1
ATOM 678 N N . MET A 1 87 ? -13.702 7.679 16.908 1.00 91.00 87 MET A N 1
ATOM 679 C CA . MET A 1 87 ? -13.016 6.840 17.874 1.00 91.00 87 MET A CA 1
ATOM 680 C C . MET A 1 87 ? -12.746 5.443 17.288 1.00 91.00 87 MET A C 1
ATOM 682 O O . MET A 1 87 ? -11.599 4.993 17.209 1.00 91.00 87 MET A O 1
ATOM 686 N N . LYS A 1 88 ? -13.778 4.820 16.720 1.00 91.06 88 LYS A N 1
ATOM 687 C CA . LYS A 1 88 ? -13.672 3.521 16.052 1.00 91.06 88 LYS A CA 1
ATOM 688 C C . LYS A 1 88 ? -12.627 3.503 14.934 1.00 91.06 88 LYS A C 1
ATOM 690 O O . LYS A 1 88 ? -11.909 2.524 14.758 1.00 91.06 88 LYS A O 1
ATOM 695 N N . ILE A 1 89 ? -12.532 4.582 14.163 1.00 90.94 89 ILE A N 1
ATOM 696 C CA . ILE A 1 89 ? -11.644 4.636 12.998 1.00 90.94 89 ILE A CA 1
ATOM 697 C C . ILE A 1 89 ? -10.207 4.996 13.381 1.00 90.94 89 ILE A C 1
ATOM 699 O O . ILE A 1 89 ? -9.272 4.347 12.905 1.00 90.94 89 ILE A O 1
ATOM 703 N N . PHE A 1 90 ? -10.034 6.034 14.204 1.00 93.25 90 PHE A N 1
ATOM 704 C CA . PHE A 1 90 ? -8.740 6.667 14.463 1.00 93.25 90 PHE A CA 1
ATOM 705 C C . PHE A 1 90 ? -8.166 6.409 15.851 1.00 93.25 90 PHE A C 1
ATOM 707 O O . PHE A 1 90 ? -7.114 6.970 16.151 1.00 93.25 90 PHE A O 1
ATOM 714 N N . GLY A 1 91 ? -8.798 5.610 16.711 1.00 90.75 91 GLY A N 1
ATOM 715 C CA . GLY A 1 91 ? -8.132 5.248 17.960 1.00 90.75 91 GLY A CA 1
ATOM 716 C C . GLY A 1 91 ? -8.403 3.867 18.538 1.00 90.75 91 GLY A C 1
ATOM 717 O O . GLY A 1 91 ? -7.603 3.467 19.381 1.00 90.75 91 GLY A O 1
ATOM 718 N N . ASP A 1 92 ? -9.382 3.093 18.054 1.00 90.12 92 ASP A N 1
ATOM 719 C CA . ASP A 1 92 ? -9.458 1.651 18.378 1.00 90.12 92 ASP A CA 1
ATOM 720 C C . ASP A 1 92 ? -8.187 0.902 17.928 1.00 90.12 92 ASP A C 1
ATOM 722 O O . ASP A 1 92 ? -7.759 -0.063 18.556 1.00 90.12 92 ASP A O 1
ATOM 726 N N . ASP A 1 93 ? -7.524 1.400 16.883 1.00 87.75 93 ASP A N 1
ATOM 727 C CA . ASP A 1 93 ? -6.259 0.890 16.346 1.00 87.75 93 ASP A CA 1
ATOM 728 C C . ASP A 1 93 ? -5.009 1.456 17.048 1.00 87.75 93 ASP A C 1
ATOM 730 O O . ASP A 1 93 ? -3.921 1.501 16.460 1.00 87.75 93 ASP A O 1
ATOM 734 N N . GLY A 1 94 ? -5.169 1.973 18.269 1.00 87.00 94 GLY A N 1
ATOM 735 C CA . GLY A 1 94 ? -4.091 2.619 19.013 1.00 87.00 94 GLY A CA 1
ATOM 736 C C . GLY A 1 94 ? -3.623 3.942 18.404 1.00 87.00 94 GLY A C 1
ATOM 737 O O . GLY A 1 94 ? -2.500 4.360 18.671 1.00 87.00 94 GLY A O 1
ATOM 738 N N . CYS A 1 95 ? -4.460 4.616 17.609 1.00 93.94 95 CYS A N 1
ATOM 739 C CA . CYS A 1 95 ? -4.126 5.839 16.868 1.00 93.94 95 CYS A CA 1
ATOM 740 C C . CYS A 1 95 ? -3.127 5.630 15.721 1.00 93.94 95 CYS A C 1
ATOM 742 O O . CYS A 1 95 ? -2.465 6.579 15.283 1.00 93.94 95 CYS A O 1
ATOM 744 N N . SER A 1 96 ? -3.009 4.404 15.212 1.00 93.12 96 SER A N 1
ATOM 745 C CA . SER A 1 96 ? -2.021 4.067 14.186 1.00 93.12 96 SER A CA 1
ATOM 746 C C . SER A 1 96 ? -2.325 4.720 12.834 1.00 93.12 96 SER A C 1
ATOM 748 O O . SER A 1 96 ? -1.403 5.253 12.209 1.00 93.12 96 SER A O 1
ATOM 750 N N . LYS A 1 97 ? -3.595 4.790 12.400 1.00 93.69 97 LYS A N 1
ATOM 751 C CA . LYS A 1 97 ? -3.966 5.470 11.143 1.00 93.69 97 LYS A CA 1
ATOM 752 C C . LYS A 1 97 ? -3.620 6.960 11.145 1.00 93.69 97 LYS A C 1
ATOM 754 O O . LYS A 1 97 ? -2.992 7.453 10.205 1.00 93.69 97 LYS A O 1
ATOM 759 N N . ILE A 1 98 ? -3.991 7.686 12.203 1.00 95.31 98 ILE A N 1
ATOM 760 C CA . ILE A 1 98 ? -3.710 9.128 12.297 1.00 95.31 98 ILE A CA 1
ATOM 761 C C . ILE A 1 98 ? -2.203 9.395 12.438 1.00 95.31 98 ILE A C 1
ATOM 763 O O . ILE A 1 98 ? -1.682 10.335 11.836 1.00 95.31 98 ILE A O 1
ATOM 767 N N . ALA A 1 99 ? -1.474 8.523 13.141 1.00 94.81 99 ALA A N 1
ATOM 768 C CA . ALA A 1 99 ? -0.020 8.586 13.221 1.00 94.81 99 ALA A CA 1
ATOM 769 C C . ALA A 1 99 ? 0.650 8.362 11.854 1.00 94.81 99 ALA A C 1
ATOM 771 O O . ALA A 1 99 ? 1.540 9.126 11.483 1.00 94.81 99 ALA A O 1
ATOM 772 N N . ALA A 1 100 ? 0.194 7.380 11.070 1.00 92.62 100 ALA A N 1
ATOM 773 C CA . ALA A 1 100 ? 0.699 7.144 9.718 1.00 92.62 100 ALA A CA 1
ATOM 774 C C . ALA A 1 100 ? 0.468 8.359 8.803 1.00 92.62 100 ALA A C 1
ATOM 776 O O . ALA A 1 100 ? 1.393 8.798 8.114 1.00 92.62 100 ALA A O 1
ATOM 777 N N . LEU A 1 101 ? -0.728 8.959 8.855 1.00 94.56 101 LEU A N 1
ATOM 778 C CA . LEU A 1 101 ? -1.041 10.182 8.112 1.00 94.56 101 LEU A CA 1
ATOM 779 C C . LEU A 1 101 ? -0.114 11.344 8.502 1.00 94.56 101 LEU A C 1
ATOM 781 O O . LEU A 1 101 ? 0.391 12.059 7.629 1.00 94.56 101 LEU A O 1
ATOM 785 N N . HIS A 1 102 ? 0.142 11.515 9.800 1.00 94.00 102 HIS A N 1
ATOM 786 C CA . HIS A 1 102 ? 1.079 12.514 10.311 1.00 94.00 102 HIS A CA 1
ATOM 787 C C . HIS A 1 102 ? 2.484 12.300 9.733 1.00 94.00 102 HIS A C 1
ATOM 789 O O . HIS A 1 102 ? 3.094 13.219 9.189 1.00 94.00 102 HIS A O 1
ATOM 795 N N . SER A 1 103 ? 2.979 11.065 9.769 1.00 92.31 103 SER A N 1
ATOM 796 C CA . SER A 1 103 ? 4.296 10.714 9.242 1.00 92.31 103 SER A CA 1
ATOM 797 C C . SER A 1 103 ? 4.414 10.935 7.726 1.00 92.31 103 SER A C 1
ATOM 799 O O . SER A 1 103 ? 5.444 11.417 7.251 1.00 92.31 103 SER A O 1
ATOM 801 N N . TRP A 1 104 ? 3.367 10.645 6.948 1.00 92.44 104 TRP A N 1
ATOM 802 C CA . TRP A 1 104 ? 3.362 10.899 5.501 1.00 92.44 104 TRP A CA 1
ATOM 803 C C . TRP A 1 104 ? 3.323 12.384 5.157 1.00 92.44 104 TRP A C 1
ATOM 805 O O . TRP A 1 104 ? 4.056 12.831 4.274 1.00 92.44 104 TRP A O 1
ATOM 815 N N . THR A 1 105 ? 2.477 13.153 5.840 1.00 93.31 105 THR A N 1
ATOM 816 C CA . THR A 1 105 ? 2.376 14.601 5.615 1.00 93.31 105 THR A CA 1
ATOM 817 C C . THR A 1 105 ? 3.655 15.320 6.032 1.00 93.31 105 THR A C 1
ATOM 819 O O . THR A 1 105 ? 4.100 16.211 5.309 1.00 93.31 105 THR A O 1
ATOM 822 N N . GLN A 1 106 ? 4.310 14.872 7.106 1.00 91.94 106 GLN A N 1
ATOM 823 C CA . GLN A 1 106 ? 5.632 15.355 7.496 1.00 91.94 106 GLN A CA 1
ATOM 824 C C . GLN A 1 106 ? 6.692 15.041 6.432 1.00 91.94 106 GLN A C 1
ATOM 826 O O . GLN A 1 106 ? 7.403 15.946 6.006 1.00 91.94 106 GLN A O 1
ATOM 831 N N . LEU A 1 107 ? 6.747 13.802 5.929 1.00 89.25 107 LEU A N 1
ATOM 832 C CA . LEU A 1 107 ? 7.677 13.423 4.859 1.00 89.25 107 LEU A CA 1
ATOM 833 C C . LEU A 1 107 ? 7.497 14.286 3.604 1.00 89.25 107 LEU A C 1
ATOM 835 O O . LEU A 1 107 ? 8.478 14.691 2.984 1.00 89.25 107 LEU A O 1
ATOM 839 N N . LEU A 1 108 ? 6.250 14.567 3.219 1.00 89.69 108 LEU A N 1
ATOM 840 C CA . LEU A 1 108 ? 5.949 15.431 2.076 1.00 89.69 108 LEU A CA 1
ATOM 841 C C . LEU A 1 108 ? 6.366 16.874 2.319 1.00 89.69 108 LEU A C 1
ATOM 843 O O . LEU A 1 108 ? 6.857 17.515 1.394 1.00 89.69 108 LEU A O 1
ATOM 847 N N . ASN A 1 109 ? 6.176 17.375 3.538 1.00 89.50 109 ASN A N 1
ATOM 848 C CA . ASN A 1 109 ? 6.594 18.718 3.905 1.00 89.50 109 ASN A CA 1
ATOM 849 C C . ASN A 1 109 ? 8.123 18.843 3.860 1.00 89.50 109 ASN A C 1
ATOM 851 O O . ASN A 1 109 ? 8.641 19.752 3.222 1.00 89.50 109 ASN A O 1
ATOM 855 N N . ASP A 1 110 ? 8.840 17.875 4.436 1.00 87.12 110 ASP A N 1
ATOM 856 C CA . ASP A 1 110 ? 10.305 17.841 4.461 1.00 87.12 110 ASP A CA 1
ATOM 857 C C . ASP A 1 110 ? 10.894 17.704 3.048 1.00 87.12 110 ASP A C 1
ATOM 859 O O . ASP A 1 110 ? 11.787 18.456 2.661 1.00 87.12 110 ASP A O 1
ATOM 863 N N . ALA A 1 111 ? 10.349 16.799 2.227 1.00 83.69 111 ALA A N 1
ATOM 864 C CA . ALA A 1 111 ? 10.742 16.651 0.823 1.00 83.69 111 ALA A CA 1
ATOM 865 C C . ALA A 1 111 ? 10.316 17.845 -0.052 1.00 83.69 111 ALA A C 1
ATOM 867 O O . ALA A 1 111 ? 10.854 18.058 -1.143 1.00 83.69 111 ALA A O 1
ATOM 868 N N . GLY A 1 112 ? 9.309 18.582 0.409 1.00 81.06 112 GLY A N 1
ATOM 869 C CA . GLY A 1 112 ? 8.677 19.694 -0.273 1.00 81.06 112 GLY A CA 1
ATOM 870 C C . GLY A 1 112 ? 9.281 21.057 0.036 1.00 81.06 112 GLY A C 1
ATOM 871 O O . GLY A 1 112 ? 8.897 22.004 -0.654 1.00 81.06 112 GLY A O 1
ATOM 872 N N . GLN A 1 113 ? 10.203 21.164 1.000 1.00 82.81 113 GLN A N 1
ATOM 873 C CA . GLN A 1 113 ? 10.824 22.433 1.392 1.00 82.81 113 GLN A CA 1
ATOM 874 C C . GLN A 1 113 ? 11.432 23.149 0.179 1.00 82.81 113 GLN A C 1
ATOM 876 O O . GLN A 1 113 ? 12.204 22.573 -0.596 1.00 82.81 113 GLN A O 1
ATOM 881 N N . GLY A 1 114 ? 11.046 24.412 -0.012 1.00 75.38 114 GLY A N 1
ATOM 882 C CA . GLY A 1 114 ? 11.493 25.225 -1.146 1.00 75.38 114 GLY A CA 1
ATOM 883 C C . GLY A 1 114 ? 10.853 24.856 -2.490 1.00 75.38 114 GLY A C 1
ATOM 884 O O . GLY A 1 114 ? 11.324 25.312 -3.530 1.00 75.38 114 GLY A O 1
ATOM 885 N N . SER A 1 115 ? 9.787 24.048 -2.489 1.00 80.50 115 SER A N 1
ATOM 886 C CA . SER A 1 115 ? 9.054 23.626 -3.689 1.00 80.50 115 SER A CA 1
ATOM 887 C C . SER A 1 115 ? 7.587 24.064 -3.670 1.00 80.50 115 SER A C 1
ATOM 889 O O . SER A 1 115 ? 7.048 24.529 -2.669 1.00 80.50 115 SER A O 1
ATOM 891 N N . SER A 1 116 ? 6.884 23.810 -4.778 1.00 80.81 116 SER A N 1
ATOM 892 C CA . SER A 1 116 ? 5.422 23.978 -4.858 1.00 80.81 116 SER A CA 1
ATOM 893 C C . SER A 1 116 ? 4.614 23.043 -3.942 1.00 80.81 116 SER A C 1
ATOM 895 O O . SER A 1 116 ? 3.410 23.235 -3.830 1.00 80.81 116 SER A O 1
ATOM 897 N N . ILE A 1 117 ? 5.227 22.031 -3.310 1.00 84.19 117 ILE A N 1
ATOM 898 C CA . ILE A 1 117 ? 4.543 21.140 -2.351 1.00 84.19 117 ILE A CA 1
ATOM 899 C C . ILE A 1 117 ? 4.247 21.865 -1.040 1.00 84.19 117 ILE A C 1
ATOM 901 O O . ILE A 1 117 ? 3.150 21.722 -0.511 1.00 84.19 117 ILE A O 1
ATOM 905 N N . GLU A 1 118 ? 5.203 22.648 -0.537 1.00 83.44 118 GLU A N 1
ATOM 906 C CA . GLU A 1 118 ? 5.117 23.331 0.763 1.00 83.44 118 GLU A CA 1
ATOM 907 C C . GLU A 1 118 ? 3.902 24.268 0.847 1.00 83.44 118 GLU A C 1
ATOM 909 O O . GLU A 1 118 ? 3.277 24.419 1.892 1.00 83.44 118 GLU A O 1
ATOM 914 N N . THR A 1 119 ? 3.522 24.854 -0.289 1.00 87.19 119 THR A N 1
ATOM 915 C CA . THR A 1 119 ? 2.380 25.769 -0.411 1.00 87.19 119 THR A CA 1
ATOM 916 C C . THR A 1 119 ? 1.133 25.109 -1.004 1.00 87.19 119 THR A C 1
ATOM 918 O O . THR A 1 119 ? 0.132 25.789 -1.244 1.00 87.19 119 THR A O 1
ATOM 921 N N . ASP A 1 120 ? 1.145 23.791 -1.248 1.00 91.69 120 ASP A N 1
ATOM 922 C CA . ASP A 1 120 ? -0.000 23.107 -1.846 1.00 91.69 120 ASP A CA 1
ATOM 923 C C . ASP A 1 120 ? -1.164 23.024 -0.850 1.00 91.69 120 ASP A C 1
ATOM 925 O O . ASP A 1 120 ? -1.097 22.369 0.194 1.00 91.69 120 ASP A O 1
ATOM 929 N N . SER A 1 121 ? -2.277 23.663 -1.217 1.00 92.75 121 SER A N 1
ATOM 930 C CA . SER A 1 121 ? -3.490 23.710 -0.395 1.00 92.75 121 SER A CA 1
ATOM 931 C C . SER A 1 121 ? -4.041 22.331 -0.011 1.00 92.75 121 SER A C 1
ATOM 933 O O . SER A 1 121 ? -4.726 22.200 0.999 1.00 92.75 121 SER A O 1
ATOM 935 N N . ARG A 1 122 ? -3.791 21.276 -0.796 1.00 92.75 122 ARG A N 1
ATOM 936 C CA . ARG A 1 122 ? -4.270 19.925 -0.468 1.00 92.75 122 ARG A CA 1
ATOM 937 C C . ARG A 1 122 ? -3.529 19.370 0.740 1.00 92.75 122 ARG A C 1
ATOM 939 O O . ARG A 1 122 ? -4.175 18.815 1.623 1.00 92.75 122 ARG A O 1
ATOM 946 N N . LEU A 1 123 ? -2.211 19.565 0.788 1.00 93.69 123 LEU A N 1
ATOM 947 C CA . LEU A 1 123 ? -1.372 19.119 1.895 1.00 93.69 123 LEU A CA 1
ATOM 948 C C . LEU A 1 123 ? -1.698 19.902 3.171 1.00 93.69 123 LEU A C 1
ATOM 950 O O . LEU A 1 123 ? -1.973 19.294 4.202 1.00 93.69 123 LEU A O 1
ATOM 954 N N . THR A 1 124 ? -1.756 21.234 3.091 1.00 93.94 124 THR A N 1
ATOM 955 C CA . THR A 1 124 ? -2.040 22.081 4.263 1.00 93.94 124 THR A CA 1
ATOM 956 C C . THR A 1 124 ? -3.422 21.810 4.861 1.00 93.94 124 THR A C 1
ATOM 958 O O . THR A 1 124 ? -3.558 21.730 6.080 1.00 93.94 124 THR A O 1
ATOM 961 N N . ASN A 1 125 ? -4.438 21.574 4.024 1.00 94.56 125 ASN A N 1
ATOM 962 C CA . ASN A 1 125 ? -5.777 21.216 4.497 1.00 94.56 125 ASN A CA 1
ATOM 963 C C . ASN A 1 125 ? -5.806 19.856 5.209 1.00 94.56 125 ASN A C 1
ATOM 965 O O . ASN A 1 125 ? -6.468 19.722 6.234 1.00 94.56 125 ASN A O 1
ATOM 969 N N . VAL A 1 126 ? -5.101 18.846 4.687 1.00 95.19 126 VAL A N 1
ATOM 970 C CA . VAL A 1 126 ? -5.006 17.531 5.345 1.00 95.19 126 VAL A CA 1
ATOM 971 C C . VAL A 1 126 ? -4.292 17.646 6.685 1.00 95.19 126 VAL A C 1
ATOM 973 O O . VAL A 1 126 ? -4.771 17.075 7.658 1.00 95.19 126 VAL A O 1
ATOM 976 N N . ILE A 1 127 ? -3.193 18.404 6.755 1.00 95.19 127 ILE A N 1
ATOM 977 C CA . ILE A 1 127 ? -2.469 18.647 8.011 1.00 95.19 127 ILE A CA 1
ATOM 978 C C . ILE A 1 127 ? -3.397 19.302 9.038 1.00 95.19 127 ILE A C 1
ATOM 980 O O . ILE A 1 127 ? -3.457 18.853 10.180 1.00 95.19 127 ILE A O 1
ATOM 984 N N . SER A 1 128 ? -4.161 20.319 8.628 1.00 96.38 128 SER A N 1
ATOM 985 C CA . SER A 1 128 ? -5.113 20.994 9.513 1.00 96.38 128 SER A CA 1
ATOM 986 C C . SER A 1 128 ? -6.192 20.046 10.041 1.00 96.38 128 SER A C 1
ATOM 988 O O . SER A 1 128 ? -6.468 20.062 11.236 1.00 96.38 128 SER A O 1
ATOM 990 N N . LEU A 1 129 ? -6.791 19.216 9.178 1.00 95.94 129 LEU A N 1
ATOM 991 C CA . LEU A 1 129 ? -7.810 18.242 9.593 1.00 95.94 129 LEU A CA 1
ATOM 992 C C . LEU A 1 129 ? -7.221 17.167 10.508 1.00 95.94 129 LEU A C 1
ATOM 994 O O . LEU A 1 129 ? -7.835 16.817 11.514 1.00 95.94 129 LEU A O 1
ATOM 998 N N . GLY A 1 130 ? -6.019 16.684 10.185 1.00 96.19 130 GLY A N 1
ATOM 999 C CA . GLY A 1 130 ? -5.283 15.749 11.024 1.00 96.19 130 GLY A CA 1
ATOM 1000 C C . GLY A 1 130 ? -5.058 16.322 12.421 1.00 96.19 130 GLY A C 1
ATOM 1001 O O . GLY A 1 130 ? -5.350 15.649 13.402 1.00 96.19 130 GLY A O 1
ATOM 1002 N N . HIS A 1 131 ? -4.652 17.591 12.525 1.00 96.75 131 HIS A N 1
ATOM 1003 C CA . HIS A 1 131 ? -4.473 18.252 13.817 1.00 96.75 131 HIS A CA 1
ATOM 1004 C C . HIS A 1 131 ? -5.779 18.355 14.614 1.00 96.75 131 HIS A C 1
ATOM 1006 O O . HIS A 1 131 ? -5.794 18.040 15.798 1.00 96.75 131 HIS A O 1
ATOM 1012 N N . SER A 1 132 ? -6.894 18.698 13.963 1.00 96.56 132 SER A N 1
ATOM 1013 C CA . SER A 1 132 ? -8.202 18.714 14.629 1.00 96.56 132 SER A CA 1
ATOM 1014 C C . SER A 1 132 ? -8.611 17.335 15.161 1.00 96.56 132 SER A C 1
ATOM 1016 O O . SER A 1 132 ? -9.145 17.241 16.263 1.00 96.56 132 SER A O 1
ATOM 1018 N N . ILE A 1 133 ? -8.348 16.253 14.417 1.00 95.69 133 ILE A N 1
ATOM 1019 C CA . ILE A 1 133 ? -8.607 14.880 14.888 1.00 95.69 133 ILE A CA 1
ATOM 1020 C C . ILE A 1 133 ? -7.693 14.534 16.071 1.00 95.69 133 ILE A C 1
ATOM 1022 O O . ILE A 1 133 ? -8.152 13.956 17.052 1.00 95.69 133 ILE A O 1
ATOM 1026 N N . GLU A 1 134 ? -6.415 14.909 16.015 1.00 96.19 134 GLU A N 1
ATOM 1027 C CA . GLU A 1 134 ? -5.453 14.689 17.102 1.00 96.19 134 GLU A CA 1
ATOM 1028 C C . GLU A 1 134 ? -5.849 15.400 18.405 1.00 96.19 134 GLU A C 1
ATOM 1030 O O . GLU A 1 134 ? -5.726 14.814 19.485 1.00 96.19 134 GLU A O 1
ATOM 1035 N N . GLU A 1 135 ? -6.329 16.644 18.316 1.00 96.06 135 GLU A N 1
ATOM 1036 C CA . GLU A 1 135 ? -6.859 17.404 19.455 1.00 96.06 135 GLU A CA 1
ATOM 1037 C C . GLU A 1 135 ? -8.063 16.683 20.069 1.00 96.06 135 GLU A C 1
ATOM 1039 O O . GLU A 1 135 ? -8.064 16.397 21.265 1.00 96.06 135 GLU A O 1
ATOM 1044 N N . ILE A 1 136 ? -9.025 16.267 19.237 1.00 94.94 136 ILE A N 1
ATOM 1045 C CA . ILE A 1 136 ? -10.205 15.511 19.678 1.00 94.94 136 ILE A CA 1
ATOM 1046 C C . ILE A 1 136 ? -9.804 14.207 20.380 1.00 94.94 136 ILE A C 1
ATOM 1048 O O . ILE A 1 136 ? -10.287 13.924 21.472 1.00 94.94 136 ILE A O 1
ATOM 1052 N N . LEU A 1 137 ? -8.915 13.405 19.787 1.00 94.31 137 LEU A N 1
ATOM 1053 C CA . LEU A 1 137 ? -8.454 12.150 20.394 1.00 94.31 137 LEU A CA 1
ATOM 1054 C C . LEU A 1 137 ? -7.724 12.398 21.720 1.00 94.31 137 LEU A C 1
ATOM 1056 O O . LEU A 1 137 ? -7.823 11.602 22.656 1.00 94.31 137 LEU A O 1
ATOM 1060 N N . THR A 1 138 ? -6.996 13.511 21.821 1.00 95.50 138 THR A N 1
ATOM 1061 C CA . THR A 1 138 ? -6.332 13.916 23.062 1.00 95.50 138 THR A CA 1
ATOM 1062 C C . THR A 1 138 ? -7.351 14.254 24.147 1.00 95.50 138 THR A C 1
ATOM 1064 O O . THR A 1 138 ? -7.205 13.759 25.268 1.00 95.50 138 THR A O 1
ATOM 1067 N N . ASP A 1 139 ? -8.396 15.010 23.809 1.00 94.31 139 ASP A N 1
ATOM 1068 C CA . ASP A 1 139 ? -9.495 15.363 24.716 1.00 94.31 139 ASP A CA 1
ATOM 1069 C C . ASP A 1 139 ? -10.292 14.129 25.172 1.00 94.31 139 ASP A C 1
ATOM 1071 O O . ASP A 1 139 ? -10.744 14.066 26.315 1.00 94.31 139 ASP A O 1
ATOM 1075 N N . LEU A 1 140 ? -10.388 13.101 24.321 1.00 93.00 140 LEU A N 1
ATOM 1076 C CA . LEU A 1 140 ? -10.973 11.792 24.647 1.00 93.00 140 LEU A CA 1
ATOM 1077 C C . LEU A 1 140 ? -10.047 10.888 25.489 1.00 93.00 140 LEU A C 1
ATOM 1079 O O . LEU A 1 140 ? -10.400 9.754 25.804 1.00 93.00 140 LEU A O 1
ATOM 1083 N N . GLY A 1 141 ? -8.865 11.372 25.885 1.00 94.25 141 GLY A N 1
ATOM 1084 C CA . GLY A 1 141 ? -7.943 10.665 26.779 1.00 94.25 141 GLY A CA 1
ATOM 1085 C C . GLY A 1 141 ? -6.894 9.792 26.082 1.00 94.25 141 GLY A C 1
ATOM 1086 O O . GLY A 1 141 ? -6.090 9.146 26.759 1.00 94.25 141 GLY A O 1
ATOM 1087 N N . LEU A 1 142 ? -6.823 9.808 24.749 1.00 94.94 142 LEU A N 1
ATOM 1088 C CA . LEU A 1 142 ? -5.874 8.999 23.970 1.00 94.94 142 LEU A CA 1
ATOM 1089 C C . LEU A 1 142 ? -4.558 9.707 23.659 1.00 94.94 142 LEU A C 1
ATOM 1091 O O . LEU A 1 142 ? -3.711 9.161 22.955 1.00 94.94 142 LEU A O 1
ATOM 1095 N N . GLY A 1 143 ? -4.312 10.881 24.241 1.00 94.75 143 GLY A N 1
ATOM 1096 C CA . GLY A 1 143 ? -3.097 11.658 23.975 1.00 94.75 143 GLY A CA 1
ATOM 1097 C C . GLY A 1 143 ? -1.785 10.895 24.225 1.00 94.75 143 GLY A C 1
ATOM 1098 O O . GLY A 1 143 ? -0.781 11.166 23.568 1.00 94.75 143 GLY A O 1
ATOM 1099 N N . LYS A 1 144 ? -1.764 9.917 25.146 1.00 95.06 144 LYS A N 1
ATOM 1100 C CA . LYS A 1 144 ? -0.594 9.039 25.351 1.00 95.06 144 LYS A CA 1
ATOM 1101 C C . LYS A 1 144 ? -0.426 8.018 24.222 1.00 95.06 144 LYS A C 1
ATOM 1103 O O . LYS A 1 144 ? 0.685 7.882 23.720 1.00 95.06 144 LYS A O 1
ATOM 1108 N N . ALA A 1 145 ? -1.508 7.342 23.831 1.00 94.44 145 ALA A N 1
ATOM 1109 C CA . ALA A 1 145 ? -1.502 6.368 22.739 1.00 94.44 145 ALA A CA 1
ATOM 1110 C C . ALA A 1 145 ? -1.104 7.040 21.419 1.00 94.44 145 ALA A C 1
ATOM 1112 O O . ALA A 1 145 ? -0.190 6.579 20.746 1.00 94.44 145 ALA A O 1
ATOM 1113 N N . LEU A 1 146 ? -1.672 8.215 21.132 1.00 94.62 146 LEU A N 1
ATOM 1114 C CA . LEU A 1 146 ? -1.333 9.017 19.960 1.00 94.62 146 LEU A CA 1
ATOM 1115 C C . LEU A 1 146 ? 0.157 9.391 19.903 1.00 94.62 146 LEU A C 1
ATOM 1117 O O . LEU A 1 146 ? 0.783 9.298 18.848 1.00 94.62 146 LEU A O 1
ATOM 1121 N N . LYS A 1 147 ? 0.749 9.809 21.030 1.00 94.31 147 LYS A N 1
ATOM 1122 C CA . LYS A 1 147 ? 2.188 10.118 21.097 1.00 94.31 147 LYS A CA 1
ATOM 1123 C C . LYS A 1 147 ? 3.050 8.888 20.824 1.00 94.31 147 LYS A C 1
ATOM 1125 O O . LYS A 1 147 ? 4.035 9.010 20.099 1.00 94.31 147 LYS A O 1
ATOM 1130 N N . LEU A 1 148 ? 2.684 7.737 21.389 1.00 94.00 148 LEU A N 1
ATOM 1131 C CA . LEU A 1 148 ? 3.393 6.479 21.163 1.00 94.00 148 LEU A CA 1
ATOM 1132 C C . LEU A 1 148 ? 3.301 6.059 19.691 1.00 94.00 148 LEU A C 1
ATOM 1134 O O . LEU A 1 148 ? 4.330 5.860 19.056 1.00 94.00 148 LEU A O 1
ATOM 1138 N N . ALA A 1 149 ? 2.096 6.055 19.119 1.00 94.12 149 ALA A N 1
ATOM 1139 C CA . ALA A 1 149 ? 1.868 5.691 17.724 1.00 94.12 149 ALA A CA 1
ATOM 1140 C C . ALA A 1 149 ? 2.635 6.597 16.747 1.00 94.12 149 ALA A C 1
ATOM 1142 O O . ALA A 1 149 ? 3.223 6.115 15.781 1.00 94.12 149 ALA A O 1
ATOM 1143 N N . LYS A 1 150 ? 2.698 7.912 17.006 1.00 93.69 150 LYS A N 1
ATOM 1144 C CA . LYS A 1 150 ? 3.514 8.844 16.206 1.00 93.69 150 LYS A CA 1
ATOM 1145 C C . LYS A 1 150 ? 5.006 8.537 16.287 1.00 93.69 150 LYS A C 1
ATOM 1147 O O . LYS A 1 150 ? 5.699 8.633 15.274 1.00 93.69 150 LYS A O 1
ATOM 1152 N N . GLN A 1 151 ? 5.499 8.194 17.475 1.00 92.56 151 GLN A N 1
ATOM 1153 C CA . GLN A 1 151 ? 6.895 7.817 17.664 1.00 92.56 151 GLN A CA 1
ATOM 1154 C C . GLN A 1 151 ? 7.213 6.521 16.907 1.00 92.56 151 GLN A C 1
ATOM 1156 O O . GLN A 1 151 ? 8.165 6.501 16.133 1.00 92.56 151 GLN A O 1
ATOM 1161 N N . GLU A 1 152 ? 6.374 5.493 17.034 1.00 90.56 152 GLU A N 1
ATOM 1162 C CA . GLU A 1 152 ? 6.522 4.223 16.312 1.00 90.56 152 GLU A CA 1
ATOM 1163 C C . GLU A 1 152 ? 6.453 4.405 14.790 1.00 90.56 152 GLU A C 1
ATOM 1165 O O . GLU A 1 152 ? 7.254 3.834 14.050 1.00 90.56 152 GLU A O 1
ATOM 1170 N N . ALA A 1 153 ? 5.523 5.227 14.295 1.00 89.69 153 ALA A N 1
ATOM 1171 C CA . ALA A 1 153 ? 5.404 5.517 12.868 1.00 89.69 153 ALA A CA 1
ATOM 1172 C C . ALA A 1 153 ? 6.649 6.245 12.330 1.00 89.69 153 ALA A C 1
ATOM 1174 O O . ALA A 1 153 ? 7.140 5.929 11.242 1.00 89.69 153 ALA A O 1
ATOM 1175 N N . LYS A 1 154 ? 7.209 7.177 13.111 1.00 88.19 154 LYS A N 1
ATOM 1176 C CA . LYS A 1 154 ? 8.467 7.858 12.783 1.00 88.19 154 LYS A CA 1
ATOM 1177 C C . LYS A 1 154 ? 9.658 6.897 12.790 1.00 88.19 154 LYS A C 1
ATOM 1179 O O . LYS A 1 154 ? 10.461 6.927 11.860 1.00 88.19 154 LYS A O 1
ATOM 1184 N N . GLU A 1 155 ? 9.771 6.046 13.807 1.00 87.62 155 GLU A N 1
ATOM 1185 C CA . GLU A 1 155 ? 10.835 5.040 13.913 1.00 87.62 155 GLU A CA 1
ATOM 1186 C C . GLU A 1 155 ? 10.781 4.039 12.761 1.00 87.62 155 GLU A C 1
ATOM 1188 O O . GLU A 1 155 ? 11.815 3.730 12.178 1.00 87.62 155 GLU A O 1
ATOM 1193 N N . ARG A 1 156 ? 9.584 3.610 12.354 1.00 85.81 156 ARG A N 1
ATOM 1194 C CA . ARG A 1 156 ? 9.388 2.734 11.192 1.00 85.81 156 ARG A CA 1
ATOM 1195 C C . ARG A 1 156 ? 9.893 3.372 9.901 1.00 85.81 156 ARG A C 1
ATOM 1197 O O . ARG A 1 156 ? 10.625 2.735 9.148 1.00 85.81 156 ARG A O 1
ATOM 1204 N N . LEU A 1 157 ? 9.557 4.645 9.665 1.00 80.06 157 LEU A N 1
ATOM 1205 C CA . LEU A 1 157 ? 10.069 5.382 8.506 1.00 80.06 157 LEU A CA 1
ATOM 1206 C C . LEU A 1 157 ? 11.598 5.504 8.521 1.00 80.06 157 LEU A C 1
ATOM 1208 O O . LEU A 1 157 ? 12.216 5.413 7.460 1.00 80.06 157 LEU A O 1
ATOM 1212 N N . GLN A 1 158 ? 12.196 5.710 9.697 1.00 82.31 158 GLN A N 1
ATOM 1213 C CA . GLN A 1 158 ? 13.647 5.804 9.843 1.00 82.31 158 GLN A CA 1
ATOM 1214 C C . GLN A 1 158 ? 14.326 4.444 9.633 1.00 82.31 158 GLN A C 1
ATOM 1216 O O . GLN A 1 158 ? 15.279 4.356 8.867 1.00 82.31 158 GLN A O 1
ATOM 1221 N N . ALA A 1 159 ? 13.799 3.376 10.232 1.00 82.00 159 ALA A N 1
ATOM 1222 C CA . ALA A 1 159 ? 14.325 2.022 10.088 1.00 82.00 159 ALA A CA 1
ATOM 1223 C C . ALA A 1 159 ? 14.293 1.544 8.627 1.00 82.00 159 ALA A C 1
ATOM 1225 O O . ALA A 1 159 ? 15.257 0.946 8.154 1.00 82.00 159 ALA A O 1
ATOM 1226 N N . GLU A 1 160 ? 13.228 1.863 7.880 1.00 78.75 160 GLU A N 1
ATOM 1227 C CA . GLU A 1 160 ? 13.165 1.614 6.433 1.00 78.75 160 GLU A CA 1
ATOM 1228 C C . GLU A 1 160 ? 14.288 2.339 5.671 1.00 78.75 160 GLU A C 1
ATOM 1230 O O . GLU A 1 160 ? 14.890 1.768 4.758 1.00 78.75 160 GLU A O 1
ATOM 1235 N N . ALA A 1 161 ? 14.568 3.597 6.024 1.00 75.12 161 ALA A N 1
ATOM 1236 C CA . ALA A 1 161 ? 15.626 4.381 5.392 1.00 75.12 161 ALA A CA 1
ATOM 1237 C C . ALA A 1 161 ? 17.017 3.806 5.707 1.00 75.12 161 ALA A C 1
ATOM 1239 O O . ALA A 1 161 ? 17.830 3.618 4.796 1.00 75.12 161 ALA A O 1
ATOM 1240 N N . ASP A 1 162 ? 17.258 3.453 6.970 1.00 76.50 162 ASP A N 1
ATOM 1241 C CA . ASP A 1 162 ? 18.529 2.903 7.443 1.00 76.50 162 ASP A CA 1
ATOM 1242 C C . ASP A 1 162 ? 18.799 1.513 6.841 1.00 76.50 162 ASP A C 1
ATOM 1244 O O . ASP A 1 162 ? 19.887 1.258 6.318 1.00 76.50 162 ASP A O 1
ATOM 1248 N N . ALA A 1 163 ? 17.794 0.629 6.817 1.00 75.06 163 ALA A N 1
ATOM 1249 C CA . ALA A 1 163 ? 17.900 -0.702 6.215 1.00 75.06 163 ALA A CA 1
ATOM 1250 C C . ALA A 1 163 ? 18.239 -0.627 4.719 1.00 75.06 163 ALA A C 1
ATOM 1252 O O . ALA A 1 163 ? 19.092 -1.368 4.219 1.00 75.06 163 ALA A O 1
ATOM 1253 N N . LYS A 1 164 ? 17.625 0.314 3.991 1.00 73.75 164 LYS A N 1
ATOM 1254 C CA . LYS A 1 164 ? 17.953 0.558 2.582 1.00 73.75 164 LYS A CA 1
ATOM 1255 C C . LYS A 1 164 ? 19.363 1.107 2.398 1.00 73.75 164 LYS A C 1
ATOM 1257 O O . LYS A 1 164 ? 20.042 0.702 1.451 1.00 73.75 164 LYS A O 1
ATOM 1262 N N . GLN A 1 165 ? 19.816 2.006 3.271 1.00 75.31 165 GLN A N 1
ATOM 1263 C CA . GLN A 1 165 ? 21.177 2.533 3.215 1.00 75.31 165 GLN A CA 1
ATOM 1264 C C . GLN A 1 165 ? 22.207 1.420 3.446 1.00 75.31 165 GLN A C 1
ATOM 1266 O O . GLN A 1 165 ? 23.137 1.286 2.650 1.00 75.31 165 GLN A O 1
ATOM 1271 N N . MET A 1 166 ? 21.988 0.563 4.447 1.00 73.12 166 MET A N 1
ATOM 1272 C CA . MET A 1 166 ? 22.824 -0.616 4.695 1.00 73.12 166 MET A CA 1
ATOM 1273 C C . MET A 1 166 ? 22.820 -1.587 3.508 1.00 73.12 166 MET A C 1
ATOM 1275 O O . MET A 1 166 ? 23.876 -2.067 3.098 1.00 73.12 166 MET A O 1
ATOM 1279 N N . ALA A 1 167 ? 21.662 -1.841 2.890 1.00 75.25 167 ALA A N 1
ATOM 1280 C CA . ALA A 1 167 ? 21.574 -2.690 1.701 1.00 75.25 167 ALA A CA 1
ATOM 1281 C C . ALA A 1 167 ? 22.333 -2.097 0.496 1.00 75.25 167 ALA A C 1
ATOM 1283 O O . ALA A 1 167 ? 22.984 -2.826 -0.260 1.00 75.25 167 ALA A O 1
ATOM 1284 N N . ALA A 1 168 ? 22.276 -0.776 0.309 1.00 75.12 168 ALA A N 1
ATOM 1285 C CA . ALA A 1 168 ? 23.025 -0.081 -0.734 1.00 75.12 168 ALA A CA 1
ATOM 1286 C C . ALA A 1 168 ? 24.541 -0.118 -0.479 1.00 75.12 168 ALA A C 1
ATOM 1288 O O . ALA A 1 168 ? 25.316 -0.290 -1.422 1.00 75.12 168 ALA A O 1
ATOM 1289 N N . GLU A 1 169 ? 24.966 0.006 0.778 1.00 76.75 169 GLU A N 1
ATOM 1290 C CA . GLU A 1 169 ? 26.368 -0.088 1.184 1.00 76.75 169 GLU A CA 1
ATOM 1291 C C . GLU A 1 169 ? 26.912 -1.514 1.027 1.00 76.75 169 GLU A C 1
ATOM 1293 O O . GLU A 1 169 ? 27.965 -1.699 0.416 1.00 76.75 169 GLU A O 1
ATOM 1298 N N . MET A 1 170 ? 26.148 -2.536 1.428 1.00 68.38 170 MET A N 1
ATOM 1299 C CA . MET A 1 170 ? 26.513 -3.940 1.199 1.00 68.38 170 MET A CA 1
ATOM 1300 C C . MET A 1 170 ? 26.668 -4.282 -0.288 1.00 68.38 170 MET A C 1
ATOM 1302 O O . MET A 1 170 ? 27.527 -5.085 -0.644 1.00 68.38 170 MET A O 1
ATOM 1306 N N . ARG A 1 171 ? 25.899 -3.647 -1.184 1.00 74.94 171 ARG A N 1
ATOM 1307 C CA . ARG A 1 171 ? 26.085 -3.797 -2.642 1.00 74.94 171 ARG A CA 1
ATOM 1308 C C . ARG A 1 171 ? 27.348 -3.120 -3.176 1.00 74.94 171 ARG A C 1
ATOM 1310 O O . ARG A 1 171 ? 27.805 -3.488 -4.256 1.00 74.94 171 ARG A O 1
ATOM 1317 N N . ARG A 1 172 ? 27.875 -2.112 -2.475 1.00 72.25 172 ARG A N 1
ATOM 1318 C CA . ARG A 1 172 ? 29.073 -1.356 -2.874 1.00 72.25 172 ARG A CA 1
ATOM 1319 C C . ARG A 1 172 ? 30.370 -1.979 -2.392 1.00 72.25 172 ARG A C 1
ATOM 1321 O O . ARG A 1 172 ? 31.423 -1.612 -2.911 1.00 72.25 172 ARG A O 1
ATOM 1328 N N . LEU A 1 173 ? 30.312 -2.897 -1.431 1.00 63.78 173 LEU A N 1
ATOM 1329 C CA . LEU A 1 173 ? 31.491 -3.656 -1.054 1.00 63.78 173 LEU A CA 1
ATOM 1330 C C . LEU A 1 173 ? 31.994 -4.407 -2.295 1.00 63.78 173 LEU A C 1
ATOM 1332 O O . LEU A 1 173 ? 31.205 -5.099 -2.948 1.00 63.78 173 LEU A O 1
ATOM 1336 N N . PRO A 1 174 ? 33.276 -4.239 -2.669 1.00 54.28 174 PRO A N 1
ATOM 1337 C CA . PRO A 1 174 ? 33.836 -4.953 -3.798 1.00 54.28 174 PRO A CA 1
ATOM 1338 C C . PRO A 1 174 ? 33.614 -6.439 -3.545 1.00 54.28 174 PRO A C 1
ATOM 1340 O O . PRO A 1 174 ? 34.035 -6.969 -2.518 1.00 54.28 174 PRO A O 1
ATOM 1343 N N . ARG A 1 175 ? 32.921 -7.108 -4.473 1.00 54.22 175 ARG A N 1
ATOM 1344 C CA . ARG A 1 175 ? 32.928 -8.567 -4.536 1.00 54.22 175 ARG A CA 1
ATOM 1345 C C . ARG A 1 175 ? 34.384 -8.945 -4.730 1.00 54.22 175 ARG A C 1
ATOM 1347 O O . ARG A 1 175 ? 34.885 -8.845 -5.846 1.00 54.22 175 ARG A O 1
ATOM 1354 N N . THR A 1 176 ? 35.074 -9.266 -3.640 1.00 50.31 176 THR A N 1
ATOM 1355 C CA . THR A 1 176 ? 36.455 -9.723 -3.673 1.00 50.31 176 THR A CA 1
ATOM 1356 C C . THR A 1 176 ? 36.493 -10.857 -4.679 1.00 50.31 176 THR A C 1
ATOM 1358 O O . THR A 1 176 ? 35.872 -11.900 -4.476 1.00 50.31 176 THR A O 1
ATOM 1361 N N . SER A 1 177 ? 37.114 -10.572 -5.821 1.00 45.44 177 SER A N 1
ATOM 1362 C CA . SER A 1 177 ? 37.253 -11.479 -6.944 1.00 45.44 177 SER A CA 1
ATOM 1363 C C . SER A 1 177 ? 38.018 -12.697 -6.455 1.00 45.44 177 SER A C 1
ATOM 1365 O O . SER A 1 177 ? 39.242 -12.677 -6.383 1.00 45.44 177 SER A O 1
ATOM 1367 N N . MET A 1 178 ? 37.287 -13.742 -6.071 1.00 49.03 178 MET A N 1
ATOM 1368 C CA . MET A 1 178 ? 37.866 -15.040 -5.732 1.00 49.03 178 MET A CA 1
ATOM 1369 C C . MET A 1 178 ? 38.161 -15.880 -6.986 1.00 49.03 178 MET A C 1
ATOM 1371 O O . MET A 1 178 ? 38.630 -17.005 -6.870 1.00 49.03 178 MET A O 1
ATOM 1375 N N . PHE A 1 179 ? 37.937 -15.331 -8.186 1.00 46.00 179 PHE A N 1
ATOM 1376 C CA . PHE A 1 179 ? 38.450 -15.894 -9.429 1.00 46.00 179 PHE A CA 1
ATOM 1377 C C . PHE A 1 179 ? 39.802 -15.256 -9.734 1.00 46.00 179 PHE A C 1
ATOM 1379 O O . PHE A 1 179 ? 39.897 -14.107 -10.170 1.00 46.00 179 PHE A O 1
ATOM 1386 N N . GLY A 1 180 ? 40.851 -16.013 -9.420 1.00 44.00 180 GLY A N 1
ATOM 1387 C CA . GLY A 1 180 ? 42.212 -15.717 -9.827 1.00 44.00 180 GLY A CA 1
ATOM 1388 C C . GLY A 1 180 ? 42.301 -15.597 -11.344 1.00 44.00 180 GLY A C 1
ATOM 1389 O O . GLY A 1 180 ? 41.752 -16.405 -12.090 1.00 44.00 180 GLY A O 1
ATOM 1390 N N . VAL A 1 181 ? 43.006 -14.559 -11.774 1.00 46.16 181 VAL A N 1
ATOM 1391 C CA . VAL A 1 181 ? 43.440 -14.332 -13.148 1.00 46.16 181 VAL A CA 1
ATOM 1392 C C . VAL A 1 181 ? 44.327 -15.512 -13.556 1.00 46.16 181 VAL A C 1
ATOM 1394 O O . VAL A 1 181 ? 45.494 -15.566 -13.175 1.00 46.16 181 VAL A O 1
ATOM 1397 N N . MET A 1 182 ? 43.777 -16.483 -14.290 1.00 41.44 182 MET A N 1
ATOM 1398 C CA . MET A 1 182 ? 44.601 -17.379 -15.096 1.00 41.44 182 MET A CA 1
ATOM 1399 C C . MET A 1 182 ? 44.881 -16.681 -16.422 1.00 41.44 182 MET A C 1
ATOM 1401 O O . MET A 1 182 ? 44.041 -16.602 -17.314 1.00 41.44 182 MET A O 1
ATOM 1405 N N . ASP A 1 183 ? 46.082 -16.122 -16.471 1.00 44.59 183 ASP A N 1
ATOM 1406 C CA . ASP A 1 183 ? 46.776 -15.625 -17.647 1.00 44.59 183 ASP A CA 1
ATOM 1407 C C . ASP A 1 183 ? 47.044 -16.819 -18.587 1.00 44.59 183 ASP A C 1
ATOM 1409 O O . ASP A 1 183 ? 47.912 -17.654 -18.317 1.00 44.59 183 ASP A O 1
ATOM 1413 N N . VAL A 1 184 ? 46.234 -16.971 -19.641 1.00 47.66 184 VAL A N 1
ATOM 1414 C CA . VAL A 1 184 ? 46.408 -18.025 -20.652 1.00 47.66 184 VAL A CA 1
ATOM 1415 C C . VAL A 1 184 ? 47.157 -17.430 -21.838 1.00 47.66 184 VAL A C 1
ATOM 1417 O O . VAL A 1 184 ? 46.603 -16.694 -22.651 1.00 47.66 184 VAL A O 1
ATOM 1420 N N . ARG A 1 185 ? 48.449 -17.764 -21.888 1.00 46.00 185 ARG A N 1
ATOM 1421 C CA . ARG A 1 185 ? 49.357 -17.563 -23.020 1.00 46.00 185 ARG A CA 1
ATOM 1422 C C . ARG A 1 185 ? 48.872 -18.293 -24.272 1.00 46.00 185 ARG A C 1
ATOM 1424 O O . ARG A 1 185 ? 48.347 -19.400 -24.187 1.00 46.00 185 ARG A O 1
ATOM 1431 N N . ASP A 1 186 ? 49.173 -17.678 -25.411 1.00 50.91 186 ASP A N 1
ATOM 1432 C CA . ASP A 1 186 ? 49.023 -18.198 -26.768 1.00 50.91 186 ASP A CA 1
ATOM 1433 C C . ASP A 1 186 ? 49.501 -19.654 -26.912 1.00 50.91 186 ASP A C 1
ATOM 1435 O O . ASP A 1 186 ? 50.664 -19.968 -26.646 1.00 50.91 186 ASP A O 1
ATOM 1439 N N . GLY A 1 187 ? 48.617 -20.536 -27.383 1.00 47.59 187 GLY A N 1
ATOM 1440 C CA . GLY A 1 187 ? 48.975 -21.912 -27.715 1.00 47.59 187 GLY A CA 1
ATOM 1441 C C . GLY A 1 187 ? 47.778 -22.779 -28.094 1.00 47.59 187 GLY A C 1
ATOM 1442 O O . GLY A 1 187 ? 47.058 -23.244 -27.225 1.00 47.59 187 GLY A O 1
ATOM 1443 N N . GLU A 1 188 ? 47.624 -22.995 -29.402 1.00 45.44 188 GLU A N 1
ATOM 1444 C CA . GLU A 1 188 ? 46.941 -24.124 -30.057 1.00 45.44 188 GLU A CA 1
ATOM 1445 C C . GLU A 1 188 ? 45.487 -24.428 -29.653 1.00 45.44 188 GLU A C 1
ATOM 1447 O O . GLU A 1 188 ? 45.169 -25.130 -28.697 1.00 45.44 188 GLU A O 1
ATOM 1452 N N . TYR A 1 189 ? 44.587 -23.944 -30.510 1.00 43.88 189 TYR A N 1
ATOM 1453 C CA . TYR A 1 189 ? 43.162 -24.243 -30.513 1.00 43.88 189 TYR A CA 1
ATOM 1454 C C . TYR A 1 189 ? 42.929 -25.718 -30.879 1.00 43.88 189 TYR A C 1
ATOM 1456 O O . TYR A 1 189 ? 43.062 -26.111 -32.039 1.00 43.88 189 TYR A O 1
ATOM 1464 N N . SER A 1 190 ? 42.565 -26.527 -29.885 1.00 43.75 190 SER A N 1
ATOM 1465 C CA . SER A 1 190 ? 41.948 -27.839 -30.085 1.00 43.75 190 SER A CA 1
ATOM 1466 C C . SER A 1 190 ? 40.446 -27.717 -29.793 1.00 43.75 190 SER A C 1
ATOM 1468 O O . SER A 1 190 ? 40.094 -27.046 -28.820 1.00 43.75 190 SER A O 1
ATOM 1470 N N . PRO A 1 191 ? 39.538 -28.294 -30.604 1.00 54.66 191 PRO A N 1
ATOM 1471 C CA . PRO A 1 191 ? 38.102 -28.156 -30.392 1.00 54.66 191 PRO A CA 1
ATOM 1472 C C . PRO A 1 191 ? 37.681 -29.027 -29.203 1.00 54.66 191 PRO A C 1
ATOM 1474 O O . PRO A 1 191 ? 37.465 -30.228 -29.351 1.00 54.66 191 PRO A O 1
ATOM 1477 N N . THR A 1 192 ? 37.603 -28.429 -28.016 1.00 42.84 192 THR A N 1
ATOM 1478 C CA . THR A 1 192 ? 37.048 -29.076 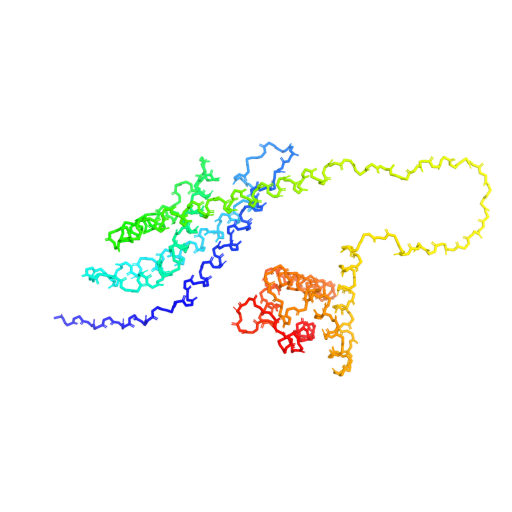-26.825 1.00 42.84 192 THR A CA 1
ATOM 1479 C C . THR A 1 192 ? 35.554 -28.812 -26.714 1.00 42.84 192 THR A C 1
ATOM 1481 O O . THR A 1 192 ? 35.093 -27.687 -26.901 1.00 42.84 192 THR A O 1
ATOM 1484 N N . GLU A 1 193 ? 34.852 -29.899 -26.410 1.00 50.50 193 GLU A N 1
ATOM 1485 C CA . GLU A 1 193 ? 33.448 -30.043 -26.033 1.00 50.50 193 GLU A CA 1
ATOM 1486 C C . GLU A 1 193 ? 32.875 -28.834 -25.275 1.00 50.50 193 GLU A C 1
ATOM 1488 O O . GLU A 1 193 ? 33.524 -28.267 -24.395 1.00 50.50 193 GLU A O 1
ATOM 1493 N N . GLU A 1 194 ? 31.633 -28.464 -25.609 1.00 42.81 194 GLU A N 1
ATOM 1494 C CA . GLU A 1 194 ? 30.827 -27.487 -24.874 1.00 42.81 194 GLU A CA 1
ATOM 1495 C C . GLU A 1 194 ? 30.765 -27.863 -23.389 1.00 42.81 194 GLU A C 1
ATOM 1497 O O . GLU A 1 194 ? 30.011 -28.741 -22.967 1.00 42.81 194 GLU A O 1
ATOM 1502 N N . VAL A 1 195 ? 31.567 -27.175 -22.577 1.00 45.91 195 VAL A N 1
ATOM 1503 C CA . VAL A 1 195 ? 31.482 -27.245 -21.122 1.00 45.91 195 VAL A CA 1
ATOM 1504 C C . VAL A 1 195 ? 30.213 -26.509 -20.709 1.00 45.91 195 VAL A C 1
ATOM 1506 O O . VAL A 1 195 ? 30.193 -25.286 -20.566 1.00 45.91 195 VAL A O 1
ATOM 1509 N N . VAL A 1 196 ? 29.134 -27.272 -20.544 1.00 45.00 196 VAL A N 1
ATOM 1510 C CA . VAL A 1 196 ? 27.917 -26.832 -19.861 1.00 45.00 196 VAL A CA 1
ATOM 1511 C C . VAL A 1 196 ? 28.330 -26.401 -18.445 1.00 45.00 196 VAL A C 1
ATOM 1513 O O . VAL A 1 196 ? 28.866 -27.230 -17.707 1.00 45.00 196 VAL A O 1
ATOM 1516 N N . PRO A 1 197 ? 28.148 -25.129 -18.043 1.00 48.03 197 PRO A N 1
ATOM 1517 C CA . PRO A 1 197 ? 28.559 -24.673 -16.721 1.00 48.03 197 PRO A CA 1
ATOM 1518 C C . PRO A 1 197 ? 27.835 -25.476 -15.634 1.00 48.03 197 PRO A C 1
ATOM 1520 O O . PRO A 1 197 ? 26.604 -25.511 -15.610 1.00 48.03 197 PRO A O 1
ATOM 1523 N N . GLU A 1 198 ? 28.585 -26.111 -14.728 1.00 49.72 198 GLU A N 1
ATOM 1524 C CA . GLU A 1 198 ? 28.027 -26.811 -13.567 1.00 49.72 198 GLU A CA 1
ATOM 1525 C C . GLU A 1 198 ? 27.145 -25.853 -12.744 1.00 49.72 198 GLU A C 1
ATOM 1527 O O . GLU A 1 198 ? 27.629 -24.968 -12.036 1.00 49.72 198 GLU A O 1
ATOM 1532 N N . MET A 1 199 ? 25.826 -26.061 -12.801 1.00 53.75 199 MET A N 1
ATOM 1533 C CA . MET A 1 199 ? 24.799 -25.303 -12.066 1.00 53.75 199 MET A CA 1
ATOM 1534 C C . MET A 1 199 ? 24.886 -25.433 -10.529 1.00 53.75 199 MET A C 1
ATOM 1536 O O . MET A 1 199 ? 24.065 -24.864 -9.812 1.00 53.75 199 MET A O 1
ATOM 1540 N N . HIS A 1 200 ? 25.864 -26.159 -9.985 1.00 51.44 200 HIS A N 1
ATOM 1541 C CA . HIS A 1 200 ? 25.901 -26.563 -8.576 1.00 51.44 200 HIS A CA 1
ATOM 1542 C C . HIS A 1 200 ? 26.530 -25.550 -7.600 1.00 51.44 200 HIS A C 1
ATOM 1544 O O . HIS A 1 200 ? 26.650 -25.865 -6.419 1.00 51.44 200 HIS A O 1
ATOM 1550 N N . SER A 1 201 ? 26.901 -24.335 -8.029 1.00 51.00 201 SER A N 1
ATOM 1551 C CA . SER A 1 201 ? 27.591 -23.361 -7.151 1.00 51.00 201 SER A CA 1
ATOM 1552 C C . SER A 1 201 ? 26.890 -22.009 -6.941 1.00 51.00 201 SER A C 1
ATOM 1554 O O . SER A 1 201 ? 27.471 -21.102 -6.341 1.00 51.00 201 SER A O 1
ATOM 1556 N N . LEU A 1 202 ? 25.640 -21.838 -7.390 1.00 48.78 202 LEU A N 1
ATOM 1557 C CA . LEU A 1 202 ? 24.914 -20.579 -7.177 1.00 48.78 202 LEU A CA 1
ATOM 1558 C C . LEU A 1 202 ? 24.352 -20.462 -5.744 1.00 48.78 202 LEU A C 1
ATOM 1560 O O . LEU A 1 202 ? 23.873 -21.451 -5.186 1.00 48.78 202 LEU A O 1
ATOM 1564 N N . PRO A 1 203 ? 24.344 -19.251 -5.145 1.00 54.53 203 PRO A N 1
ATOM 1565 C CA . PRO A 1 203 ? 23.714 -19.005 -3.851 1.00 54.53 203 PRO A CA 1
ATOM 1566 C C . PRO A 1 203 ? 22.239 -19.459 -3.824 1.00 54.53 203 PRO A C 1
ATOM 1568 O O . PRO A 1 203 ? 21.511 -19.175 -4.783 1.00 54.53 203 PRO A O 1
ATOM 1571 N N . PRO A 1 204 ? 21.751 -20.072 -2.724 1.00 64.00 204 PRO A N 1
ATOM 1572 C CA . PRO A 1 204 ? 20.383 -20.601 -2.618 1.00 64.00 204 PRO A CA 1
ATOM 1573 C C . PRO A 1 204 ? 19.270 -19.602 -2.980 1.00 64.00 204 PRO A C 1
ATOM 1575 O O . PRO A 1 204 ? 18.240 -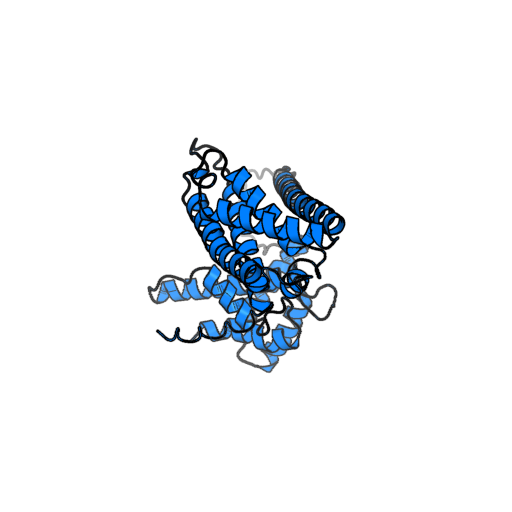19.982 -3.533 1.00 64.00 204 PRO A O 1
ATOM 1578 N N . CYS A 1 205 ? 19.487 -18.303 -2.741 1.00 64.75 205 CYS A N 1
ATOM 1579 C CA . CYS A 1 205 ? 18.516 -17.254 -3.063 1.00 64.75 205 CYS A CA 1
ATOM 1580 C C . CYS A 1 205 ? 18.281 -17.068 -4.576 1.00 64.75 205 CYS A C 1
ATOM 1582 O O . CYS A 1 205 ? 17.167 -16.739 -4.995 1.00 64.75 205 CYS A O 1
ATOM 1584 N N . ILE A 1 206 ? 19.304 -17.304 -5.404 1.00 67.50 206 ILE A N 1
ATOM 1585 C CA . ILE A 1 206 ? 19.205 -17.189 -6.865 1.00 67.50 206 ILE A CA 1
ATOM 1586 C C . ILE A 1 206 ? 18.496 -18.420 -7.431 1.00 67.50 206 ILE A C 1
ATOM 1588 O O . ILE A 1 206 ? 17.585 -18.276 -8.245 1.00 67.50 206 ILE A O 1
ATOM 1592 N N . MET A 1 207 ? 18.849 -19.610 -6.935 1.00 70.94 207 MET A N 1
ATOM 1593 C CA . MET A 1 207 ? 18.240 -20.874 -7.360 1.00 70.94 207 MET A CA 1
ATOM 1594 C C . MET A 1 207 ? 16.736 -20.901 -7.081 1.00 70.94 207 MET A C 1
ATOM 1596 O O . MET A 1 207 ? 15.960 -21.261 -7.963 1.00 70.94 207 MET A O 1
ATOM 1600 N N . ASN A 1 208 ? 16.305 -20.430 -5.905 1.00 85.75 208 ASN A N 1
ATOM 1601 C CA . ASN A 1 208 ? 14.880 -20.349 -5.581 1.00 85.75 208 ASN A CA 1
ATOM 1602 C C . ASN A 1 208 ? 14.133 -19.378 -6.500 1.00 85.75 208 ASN A C 1
ATOM 1604 O O . ASN A 1 208 ? 13.027 -19.676 -6.933 1.00 85.75 208 ASN A O 1
ATOM 1608 N N . THR A 1 209 ? 14.741 -18.244 -6.854 1.00 86.94 209 THR A N 1
ATOM 1609 C CA . THR A 1 209 ? 14.111 -17.272 -7.761 1.00 86.94 209 THR A CA 1
ATOM 1610 C C . THR A 1 209 ? 13.964 -17.829 -9.175 1.00 86.94 209 THR A C 1
ATOM 1612 O O . THR A 1 209 ? 12.890 -17.731 -9.760 1.00 86.94 209 THR A O 1
ATOM 1615 N N . MET A 1 210 ? 15.008 -18.471 -9.707 1.00 85.81 210 MET A N 1
ATOM 1616 C CA . MET A 1 210 ? 14.945 -19.121 -11.020 1.00 85.81 210 MET A CA 1
ATOM 1617 C C . MET A 1 210 ? 13.921 -20.256 -11.043 1.00 85.81 210 MET A C 1
ATOM 1619 O O . MET A 1 210 ? 13.158 -20.366 -11.999 1.00 85.81 210 MET A O 1
ATOM 1623 N N . LYS A 1 211 ? 13.862 -21.059 -9.973 1.00 91.75 211 LYS A N 1
ATOM 1624 C CA . LYS A 1 211 ? 12.877 -22.132 -9.835 1.00 91.75 211 LYS A CA 1
ATOM 1625 C C . LYS A 1 211 ? 11.448 -21.584 -9.872 1.00 91.75 211 LYS A C 1
ATOM 1627 O O . LYS A 1 211 ? 10.656 -22.077 -10.665 1.00 91.75 211 LYS A O 1
ATOM 1632 N N . ARG A 1 212 ? 11.137 -20.543 -9.087 1.00 95.00 212 ARG A N 1
ATOM 1633 C CA . ARG A 1 212 ? 9.795 -19.929 -9.062 1.00 95.00 212 ARG A CA 1
ATOM 1634 C C . ARG A 1 212 ? 9.380 -19.393 -10.426 1.00 95.00 212 ARG A C 1
ATOM 1636 O O . ARG A 1 212 ? 8.348 -19.800 -10.940 1.00 95.00 212 ARG A O 1
ATOM 1643 N N . LEU A 1 213 ? 10.215 -18.562 -11.050 1.00 92.94 213 LEU A N 1
ATOM 1644 C CA . LEU A 1 213 ? 9.909 -17.991 -12.368 1.00 92.94 213 LEU A CA 1
ATOM 1645 C C . LEU A 1 213 ? 9.765 -19.074 -13.448 1.00 92.94 213 LEU A C 1
ATOM 1647 O O . LEU A 1 213 ? 8.894 -18.980 -14.309 1.00 92.94 213 LEU A O 1
ATOM 1651 N N . SER A 1 214 ? 10.581 -20.130 -13.382 1.00 94.62 214 SER A N 1
ATOM 1652 C CA . SER A 1 214 ? 10.452 -21.271 -14.290 1.00 94.62 214 SER A CA 1
ATOM 1653 C C . SER A 1 214 ? 9.143 -22.030 -14.086 1.00 94.62 214 SER A C 1
ATOM 1655 O O . SER A 1 214 ? 8.580 -22.504 -15.065 1.00 94.62 214 SER A O 1
ATOM 1657 N N . MET A 1 215 ? 8.671 -22.173 -12.847 1.00 96.75 215 MET A N 1
ATOM 1658 C CA . MET A 1 215 ? 7.399 -22.830 -12.535 1.00 96.75 215 MET A CA 1
ATOM 1659 C C . MET A 1 215 ? 6.198 -21.992 -12.965 1.00 96.75 215 MET A C 1
ATOM 1661 O O . MET A 1 215 ? 5.283 -22.550 -13.558 1.00 96.75 215 MET A O 1
ATOM 1665 N N . VAL A 1 216 ? 6.243 -20.670 -12.774 1.00 95.94 216 VAL A N 1
ATOM 1666 C CA . VAL A 1 216 ? 5.223 -19.748 -13.303 1.00 95.94 216 VAL A CA 1
ATOM 1667 C C . VAL A 1 216 ? 5.127 -19.879 -14.831 1.00 95.94 216 VAL A C 1
ATOM 1669 O O . VAL A 1 216 ? 4.046 -20.107 -15.354 1.00 95.94 216 VAL A O 1
ATOM 1672 N N . SER A 1 217 ? 6.260 -19.880 -15.546 1.00 94.62 217 SER A N 1
ATOM 1673 C CA . SER A 1 217 ? 6.264 -20.075 -17.008 1.00 94.62 217 SER A CA 1
ATOM 1674 C C . SER A 1 217 ? 5.864 -21.487 -17.459 1.00 94.62 217 SER A C 1
ATOM 1676 O O . SER A 1 217 ? 5.439 -21.673 -18.598 1.00 94.62 217 SER A O 1
ATOM 1678 N N . MET A 1 218 ? 6.044 -22.508 -16.617 1.00 95.00 218 MET A N 1
ATOM 1679 C CA . MET A 1 218 ? 5.532 -23.846 -16.914 1.00 95.00 218 MET A CA 1
ATOM 1680 C C . MET A 1 218 ? 4.012 -23.893 -16.766 1.00 95.00 218 MET A C 1
ATOM 1682 O O . MET A 1 218 ? 3.376 -24.568 -17.565 1.00 95.00 218 MET A O 1
ATOM 1686 N N . LEU A 1 219 ? 3.442 -23.167 -15.801 1.00 95.69 219 LEU A N 1
ATOM 1687 C CA . LEU A 1 219 ? 2.006 -23.165 -15.526 1.00 95.69 219 LEU A CA 1
ATOM 1688 C C . LEU A 1 219 ? 1.172 -22.663 -16.712 1.00 95.69 219 LEU A C 1
ATOM 1690 O O . LEU A 1 219 ? 0.119 -23.237 -16.988 1.00 95.69 219 LEU A O 1
ATOM 1694 N N . ASP A 1 220 ? 1.686 -21.672 -17.439 1.00 93.56 220 ASP A N 1
ATOM 1695 C CA . ASP A 1 220 ? 1.137 -21.194 -18.716 1.00 93.56 220 ASP A CA 1
ATOM 1696 C C . ASP A 1 220 ? 0.940 -22.345 -19.723 1.00 93.56 220 ASP A C 1
ATOM 1698 O O . ASP A 1 220 ? -0.133 -22.581 -20.270 1.00 93.56 220 ASP A O 1
ATOM 1702 N N . LYS A 1 221 ? 1.968 -23.182 -19.873 1.00 93.50 221 LYS A N 1
ATOM 1703 C CA . LYS A 1 221 ? 2.038 -24.221 -20.912 1.00 93.50 221 LYS A CA 1
ATOM 1704 C C . LYS A 1 221 ? 1.303 -25.511 -20.562 1.00 93.50 221 LYS A C 1
ATOM 1706 O O . LYS A 1 221 ? 1.252 -26.426 -21.385 1.00 93.50 221 LYS A O 1
ATOM 1711 N N . VAL A 1 222 ? 0.817 -25.650 -19.331 1.00 95.69 222 VAL A N 1
ATOM 1712 C CA . VAL A 1 222 ? 0.155 -26.876 -18.884 1.00 95.69 222 VAL A CA 1
ATOM 1713 C C . VAL A 1 222 ? -1.313 -26.855 -19.307 1.00 95.69 222 VAL A C 1
ATOM 1715 O O . VAL A 1 222 ? -2.106 -26.056 -18.816 1.00 95.69 222 VAL A O 1
ATOM 1718 N N . GLU A 1 223 ? -1.678 -27.789 -20.189 1.00 93.06 223 GLU A N 1
ATOM 1719 C CA . GLU A 1 223 ? -3.054 -27.969 -20.685 1.00 93.06 223 GLU A CA 1
ATOM 1720 C C . GLU A 1 223 ? -3.915 -28.849 -19.755 1.00 93.06 223 GLU A C 1
ATOM 1722 O O . GLU A 1 223 ? -5.142 -28.759 -19.732 1.00 93.06 223 GLU A O 1
ATOM 1727 N N . SER A 1 224 ? -3.280 -29.738 -18.989 1.00 96.25 224 SER A N 1
ATOM 1728 C CA . SER A 1 224 ? -3.955 -30.697 -18.109 1.00 96.25 224 SER A CA 1
ATOM 1729 C C . SER A 1 224 ? -4.265 -30.062 -16.758 1.00 96.25 224 SER A C 1
ATOM 1731 O O . SER A 1 224 ? -3.359 -29.715 -16.004 1.00 96.25 224 SER A O 1
ATOM 1733 N N . ALA A 1 225 ? -5.551 -29.979 -16.405 1.00 93.69 225 ALA A N 1
ATOM 1734 C CA . ALA A 1 225 ? -5.986 -29.407 -15.128 1.00 93.69 225 ALA A CA 1
ATOM 1735 C C . ALA A 1 225 ? -5.355 -30.104 -13.910 1.00 93.69 225 ALA A C 1
ATOM 1737 O O . ALA A 1 225 ? -5.037 -29.457 -12.919 1.00 93.69 225 ALA A O 1
ATOM 1738 N N . ARG A 1 226 ? -5.136 -31.423 -13.987 1.00 95.81 226 ARG A N 1
ATOM 1739 C CA . ARG A 1 226 ? -4.491 -32.178 -12.907 1.00 95.81 226 ARG A CA 1
ATOM 1740 C C . ARG A 1 226 ? -3.025 -31.785 -12.741 1.00 95.81 226 ARG A C 1
ATOM 1742 O O . ARG A 1 226 ? -2.594 -31.532 -11.625 1.00 95.81 226 ARG A O 1
ATOM 1749 N N . ASP A 1 227 ? -2.291 -31.714 -13.847 1.00 95.94 227 ASP A N 1
ATOM 1750 C CA . ASP A 1 227 ? -0.868 -31.374 -13.811 1.00 95.94 227 ASP A CA 1
ATOM 1751 C C . ASP A 1 227 ? -0.672 -29.903 -13.410 1.00 95.94 227 ASP A C 1
ATOM 1753 O O . ASP A 1 227 ? 0.304 -29.569 -12.742 1.00 95.94 227 ASP A O 1
ATOM 1757 N N . ALA A 1 228 ? -1.626 -29.030 -13.762 1.00 96.25 228 ALA A N 1
ATOM 1758 C CA . ALA A 1 228 ? -1.640 -27.641 -13.321 1.00 96.25 228 ALA A CA 1
ATOM 1759 C C . ALA A 1 228 ? -1.816 -27.550 -11.801 1.00 96.25 228 ALA A C 1
ATOM 1761 O O . ALA A 1 228 ? -1.065 -26.827 -11.157 1.00 96.25 228 ALA A O 1
ATOM 1762 N N . LEU A 1 229 ? -2.745 -28.317 -11.217 1.00 96.56 229 LEU A N 1
ATOM 1763 C CA . LEU A 1 229 ? -2.940 -28.359 -9.763 1.00 96.56 229 LEU A CA 1
ATOM 1764 C C . LEU A 1 229 ? -1.693 -28.871 -9.032 1.00 96.56 229 LEU A C 1
ATOM 1766 O O . LEU A 1 229 ? -1.228 -28.209 -8.106 1.00 96.56 229 LEU A O 1
ATOM 1770 N N . ASP A 1 230 ? -1.099 -29.976 -9.492 1.00 97.56 230 ASP A N 1
ATOM 1771 C CA . ASP A 1 230 ? 0.128 -30.524 -8.895 1.00 97.56 230 ASP A CA 1
ATOM 1772 C C . ASP A 1 230 ? 1.291 -29.505 -8.969 1.00 97.56 230 ASP A C 1
ATOM 1774 O O . ASP A 1 230 ? 2.086 -29.354 -8.030 1.00 97.56 230 ASP A O 1
ATOM 1778 N N . LEU A 1 231 ? 1.385 -28.757 -10.077 1.00 97.81 231 LEU A N 1
ATOM 1779 C CA . LEU A 1 231 ? 2.385 -27.706 -10.255 1.00 97.81 231 LEU A CA 1
ATOM 1780 C C . LEU A 1 231 ? 2.118 -26.488 -9.359 1.00 97.81 231 LEU A C 1
ATOM 1782 O O . LEU A 1 231 ? 3.073 -25.948 -8.797 1.00 97.81 231 LEU A O 1
ATOM 1786 N N . ILE A 1 232 ? 0.857 -26.069 -9.207 1.00 97.88 232 ILE A N 1
ATOM 1787 C CA . ILE A 1 232 ? 0.463 -24.964 -8.320 1.00 97.88 232 ILE A CA 1
ATOM 1788 C C . ILE A 1 232 ? 0.763 -25.316 -6.872 1.00 97.88 232 ILE A C 1
ATOM 1790 O O . ILE A 1 232 ? 1.366 -24.501 -6.183 1.00 97.88 232 ILE A O 1
ATOM 1794 N N . ASP A 1 233 ? 0.424 -26.525 -6.423 1.00 97.94 233 ASP A N 1
ATOM 1795 C CA . ASP A 1 233 ? 0.721 -26.963 -5.059 1.00 97.94 233 ASP A CA 1
ATOM 1796 C C . ASP A 1 233 ? 2.229 -26.941 -4.791 1.00 97.94 233 ASP A C 1
ATOM 1798 O O . ASP A 1 233 ? 2.676 -26.422 -3.767 1.00 97.94 233 ASP A O 1
ATOM 1802 N N . THR A 1 234 ? 3.026 -27.410 -5.755 1.00 97.50 234 THR A N 1
ATOM 1803 C CA . THR A 1 234 ? 4.489 -27.349 -5.657 1.00 97.50 234 THR A CA 1
ATOM 1804 C C . THR A 1 234 ? 4.992 -25.902 -5.653 1.00 97.50 234 THR A C 1
ATOM 1806 O O . THR A 1 234 ? 5.955 -25.579 -4.959 1.00 97.50 234 THR A O 1
ATOM 1809 N N . LEU A 1 235 ? 4.391 -25.019 -6.457 1.00 97.56 235 LEU A N 1
ATOM 1810 C CA . LEU A 1 235 ? 4.778 -23.610 -6.533 1.00 97.56 235 LEU A CA 1
ATOM 1811 C C . LEU A 1 235 ? 4.441 -22.885 -5.228 1.00 97.56 235 LEU A C 1
ATOM 1813 O O . LEU A 1 235 ? 5.272 -22.127 -4.726 1.00 97.56 235 LEU A O 1
ATOM 1817 N N . PHE A 1 236 ? 3.267 -23.162 -4.663 1.00 97.88 236 PHE A N 1
ATOM 1818 C CA . PHE A 1 236 ? 2.826 -22.648 -3.376 1.00 97.88 236 PHE A CA 1
ATOM 1819 C C . PHE A 1 236 ? 3.823 -23.016 -2.281 1.00 97.88 236 PHE A C 1
ATOM 1821 O O . PHE A 1 236 ? 4.305 -22.124 -1.595 1.00 97.88 236 PHE A O 1
ATOM 1828 N N . ASP A 1 237 ? 4.241 -24.282 -2.199 1.00 97.06 237 ASP A N 1
ATOM 1829 C CA . ASP A 1 237 ? 5.237 -24.743 -1.219 1.00 97.06 237 ASP A CA 1
ATOM 1830 C C . ASP A 1 237 ? 6.592 -24.028 -1.362 1.00 97.06 237 ASP A C 1
ATOM 1832 O O . ASP A 1 237 ? 7.322 -23.834 -0.389 1.00 97.06 237 ASP A O 1
ATOM 1836 N N . VAL A 1 238 ? 6.962 -23.617 -2.581 1.00 96.19 238 VAL A N 1
ATOM 1837 C CA . VAL A 1 238 ? 8.202 -22.859 -2.812 1.00 96.19 238 VAL A CA 1
ATOM 1838 C C . VAL A 1 238 ? 8.091 -21.422 -2.291 1.00 96.19 238 VAL A C 1
ATOM 1840 O O . VAL A 1 238 ? 9.101 -20.863 -1.848 1.00 96.19 238 VAL A O 1
ATOM 1843 N N . TYR A 1 239 ? 6.906 -20.809 -2.340 1.00 96.38 239 TYR A N 1
ATOM 1844 C CA . TYR A 1 239 ? 6.658 -19.520 -1.688 1.00 96.38 239 TYR A CA 1
ATOM 1845 C C . TYR A 1 239 ? 6.520 -19.688 -0.164 1.00 96.38 239 TYR A C 1
ATOM 1847 O O . TYR A 1 239 ? 7.142 -18.937 0.598 1.00 96.38 239 TYR A O 1
ATOM 1855 N N . ASP A 1 240 ? 5.790 -20.714 0.275 1.00 96.75 240 ASP A N 1
ATOM 1856 C CA . ASP A 1 240 ? 5.469 -21.033 1.668 1.00 96.75 240 ASP A CA 1
ATOM 1857 C C . ASP A 1 240 ? 6.560 -21.849 2.378 1.00 96.75 240 ASP A C 1
ATOM 1859 O O . ASP A 1 240 ? 6.346 -22.919 2.944 1.00 96.75 240 ASP A O 1
ATOM 1863 N N . HIS A 1 241 ? 7.784 -21.334 2.342 1.00 91.38 241 HIS A N 1
ATOM 1864 C CA . HIS A 1 241 ? 8.970 -22.025 2.850 1.00 91.38 241 HIS A CA 1
ATOM 1865 C C . HIS A 1 241 ? 8.976 -22.300 4.369 1.00 91.38 241 HIS A C 1
ATOM 1867 O O . HIS A 1 241 ? 9.816 -23.073 4.831 1.00 91.38 241 HIS A O 1
ATOM 1873 N N . ASP A 1 242 ? 8.093 -21.674 5.150 1.00 93.00 242 ASP A N 1
ATOM 1874 C CA . ASP A 1 242 ? 7.906 -21.936 6.586 1.00 93.00 242 ASP A CA 1
ATOM 1875 C C . ASP A 1 242 ? 6.699 -22.854 6.882 1.00 93.00 242 ASP A C 1
ATOM 1877 O O . ASP A 1 242 ? 6.456 -23.171 8.047 1.00 93.00 242 ASP A O 1
ATOM 1881 N N . ALA A 1 243 ? 5.983 -23.298 5.840 1.00 95.19 243 ALA A N 1
ATOM 1882 C CA . ALA A 1 243 ? 4.774 -24.107 5.916 1.00 95.19 243 ALA A CA 1
ATOM 1883 C C . ALA A 1 243 ? 3.656 -23.488 6.781 1.00 95.19 243 ALA A C 1
ATOM 1885 O O . ALA A 1 243 ? 2.997 -24.205 7.543 1.00 95.19 243 ALA A O 1
ATOM 1886 N N . SER A 1 244 ? 3.431 -22.170 6.690 1.00 95.00 244 SER A N 1
ATOM 1887 C CA . SER A 1 244 ? 2.323 -21.513 7.397 1.00 95.00 244 SER A CA 1
ATOM 1888 C C . SER A 1 244 ? 0.948 -21.867 6.827 1.00 95.00 244 SER A C 1
ATOM 1890 O O . SER A 1 244 ? -0.055 -21.699 7.519 1.00 95.00 244 SER A O 1
ATOM 1892 N N . GLY A 1 245 ? 0.887 -22.374 5.594 1.00 96.62 245 GLY A N 1
ATOM 1893 C CA . GLY A 1 245 ? -0.354 -22.660 4.875 1.00 96.62 245 GLY A CA 1
ATOM 1894 C C . GLY A 1 245 ? -1.002 -21.422 4.249 1.00 96.62 245 GLY A C 1
ATOM 1895 O O . GLY A 1 245 ? -2.088 -21.529 3.684 1.00 96.62 245 GLY A O 1
ATOM 1896 N N . SER A 1 246 ? -0.341 -20.265 4.327 1.00 97.44 246 SER A N 1
ATOM 1897 C CA . SER A 1 246 ? -0.782 -19.003 3.728 1.00 97.44 246 SER A CA 1
ATOM 1898 C C . SER A 1 246 ? 0.410 -18.142 3.305 1.00 97.44 246 SER A C 1
ATOM 1900 O O . SER A 1 246 ? 1.440 -18.086 3.982 1.00 97.44 246 SER A O 1
ATOM 1902 N N . LEU A 1 247 ? 0.282 -17.447 2.175 1.00 97.94 247 LEU A N 1
ATOM 1903 C CA . LEU A 1 247 ? 1.271 -16.475 1.721 1.00 97.94 247 LEU A CA 1
ATOM 1904 C C . LEU A 1 247 ? 0.827 -15.084 2.162 1.00 97.94 247 LEU A C 1
ATOM 1906 O O . LEU A 1 247 ? -0.072 -14.513 1.559 1.00 97.94 247 LEU A O 1
ATOM 1910 N N . SER A 1 248 ? 1.474 -14.528 3.182 1.00 95.88 248 SER A N 1
ATOM 1911 C CA . SER A 1 248 ? 1.239 -13.159 3.649 1.00 95.88 248 SER A CA 1
ATOM 1912 C C . SER A 1 248 ? 2.544 -12.356 3.708 1.00 95.88 248 SER A C 1
ATOM 1914 O O . SER A 1 248 ? 3.651 -12.905 3.602 1.00 95.88 248 SER A O 1
ATOM 1916 N N . GLY A 1 249 ? 2.429 -11.028 3.808 1.00 94.31 249 GLY A N 1
ATOM 1917 C CA . GLY A 1 249 ? 3.572 -10.114 3.909 1.00 94.31 249 GLY A CA 1
ATOM 1918 C C . GLY A 1 249 ? 4.566 -10.256 2.750 1.00 94.31 249 GLY A C 1
ATOM 1919 O O . GLY A 1 249 ? 4.203 -10.157 1.583 1.00 94.31 249 GLY A O 1
ATOM 1920 N N . GLU A 1 250 ? 5.841 -10.520 3.056 1.00 92.31 250 GLU A N 1
ATOM 1921 C CA . GLU A 1 250 ? 6.882 -10.609 2.021 1.00 92.31 250 GLU A CA 1
ATOM 1922 C C . GLU A 1 250 ? 6.653 -11.752 1.020 1.00 92.31 250 GLU A C 1
ATOM 1924 O O . GLU A 1 250 ? 7.047 -11.628 -0.141 1.00 92.31 250 GLU A O 1
ATOM 1929 N N . LYS A 1 251 ? 6.026 -12.864 1.434 1.00 95.75 251 LYS A N 1
ATOM 1930 C CA . LYS A 1 251 ? 5.737 -13.991 0.530 1.00 95.75 251 LYS A CA 1
ATOM 1931 C C . LYS A 1 251 ? 4.641 -13.629 -0.467 1.00 95.75 251 LYS A C 1
ATOM 1933 O O . LYS A 1 251 ? 4.767 -13.960 -1.645 1.00 95.75 251 LYS A O 1
ATOM 1938 N N . TYR A 1 252 ? 3.611 -12.932 0.014 1.00 97.56 252 TYR A N 1
ATOM 1939 C CA . TYR A 1 252 ? 2.532 -12.384 -0.800 1.00 97.56 252 TYR A CA 1
ATOM 1940 C C . TYR A 1 252 ? 3.099 -11.428 -1.850 1.00 97.56 252 TYR A C 1
ATOM 1942 O O . TYR A 1 252 ? 2.958 -11.664 -3.050 1.00 97.56 252 TYR A O 1
ATOM 1950 N N . ASP A 1 253 ? 3.858 -10.421 -1.406 1.00 95.50 253 ASP A N 1
ATOM 1951 C CA . ASP A 1 253 ? 4.486 -9.433 -2.291 1.00 95.50 253 ASP A CA 1
ATOM 1952 C C . ASP A 1 253 ? 5.381 -10.102 -3.344 1.00 95.50 253 ASP A C 1
ATOM 1954 O O . ASP A 1 253 ? 5.450 -9.675 -4.501 1.00 95.50 253 ASP A O 1
ATOM 1958 N N . LEU A 1 254 ? 6.090 -11.163 -2.948 1.00 95.94 254 LEU A N 1
ATOM 1959 C CA . LEU A 1 254 ? 6.955 -11.928 -3.834 1.00 95.94 254 LEU A CA 1
ATOM 1960 C C . LEU A 1 254 ? 6.162 -12.692 -4.900 1.00 95.94 254 LEU A C 1
ATOM 1962 O O . LEU A 1 254 ? 6.568 -12.671 -6.063 1.00 95.94 254 LEU A O 1
ATOM 1966 N N . ALA A 1 255 ? 5.057 -13.339 -4.522 1.00 97.69 255 ALA A N 1
ATOM 1967 C CA . ALA A 1 255 ? 4.172 -14.036 -5.449 1.00 97.69 255 ALA A CA 1
ATOM 1968 C C . ALA A 1 255 ? 3.551 -13.054 -6.450 1.00 97.69 255 ALA A C 1
ATOM 1970 O O . ALA A 1 255 ? 3.762 -13.206 -7.654 1.00 97.69 255 ALA A O 1
ATOM 1971 N N . ILE A 1 256 ? 2.908 -11.985 -5.967 1.00 97.94 256 ILE A N 1
ATOM 1972 C CA . ILE A 1 256 ? 2.287 -10.962 -6.823 1.00 97.94 256 ILE A CA 1
ATOM 1973 C C . ILE A 1 256 ? 3.301 -10.380 -7.806 1.00 97.94 256 ILE A C 1
ATOM 1975 O O . ILE A 1 256 ? 3.024 -10.282 -9.003 1.00 97.94 256 ILE A O 1
ATOM 1979 N N . ARG A 1 257 ? 4.510 -10.044 -7.345 1.00 97.00 257 ARG A N 1
ATOM 1980 C CA . ARG A 1 257 ? 5.554 -9.490 -8.214 1.00 97.00 257 ARG A CA 1
ATOM 1981 C C . ARG A 1 257 ? 6.012 -10.473 -9.288 1.00 97.00 257 ARG A C 1
ATOM 1983 O O . ARG A 1 257 ? 6.216 -10.053 -10.425 1.00 97.00 257 ARG A O 1
ATOM 1990 N N . ASP A 1 258 ? 6.234 -11.737 -8.931 1.00 97.31 258 ASP A N 1
ATOM 1991 C CA . ASP A 1 258 ? 6.726 -12.753 -9.865 1.00 97.31 258 ASP A CA 1
ATOM 1992 C C . ASP A 1 258 ? 5.655 -13.058 -10.944 1.00 97.31 258 ASP A C 1
ATOM 1994 O O . ASP A 1 258 ? 5.989 -13.084 -12.131 1.00 97.31 258 ASP A O 1
ATOM 1998 N N . PHE A 1 259 ? 4.370 -13.163 -10.570 1.00 97.38 259 PHE A N 1
ATOM 1999 C CA . PHE A 1 259 ? 3.254 -13.296 -11.524 1.00 97.38 259 PHE A CA 1
ATOM 2000 C C . PHE A 1 259 ? 3.077 -12.045 -12.393 1.00 97.38 259 PHE A C 1
ATOM 2002 O O . PHE A 1 259 ? 3.011 -12.149 -13.614 1.00 97.38 259 PHE A O 1
ATOM 2009 N N . THR A 1 260 ? 3.098 -10.850 -11.796 1.00 96.88 260 THR A N 1
ATOM 2010 C CA . THR A 1 260 ? 3.022 -9.576 -12.535 1.00 96.88 260 THR A CA 1
ATOM 2011 C C . THR A 1 260 ? 4.147 -9.461 -13.560 1.00 96.88 260 THR A C 1
ATOM 2013 O O . THR A 1 260 ? 3.916 -9.034 -14.690 1.00 96.88 260 THR A O 1
ATOM 2016 N N . ALA A 1 261 ? 5.370 -9.860 -13.194 1.00 95.88 261 ALA A N 1
ATOM 2017 C CA . ALA A 1 261 ? 6.511 -9.847 -14.101 1.00 95.88 261 ALA A CA 1
ATOM 2018 C C . ALA A 1 261 ? 6.297 -10.767 -15.305 1.00 95.88 261 ALA A C 1
ATOM 2020 O O . ALA A 1 261 ? 6.589 -10.360 -16.431 1.00 95.88 261 ALA A O 1
ATOM 2021 N N . HIS A 1 262 ? 5.781 -11.973 -15.065 1.00 95.50 262 HIS A N 1
ATOM 2022 C CA . HIS A 1 262 ? 5.479 -12.934 -16.117 1.00 95.50 262 HIS A CA 1
ATOM 2023 C C . HIS A 1 262 ? 4.371 -12.418 -17.042 1.00 95.50 262 HIS A C 1
ATOM 2025 O O . HIS A 1 262 ? 4.610 -12.258 -18.238 1.00 95.50 262 HIS A O 1
ATOM 2031 N N . VAL A 1 263 ? 3.230 -12.014 -16.479 1.00 95.62 263 VAL A N 1
ATOM 2032 C CA . VAL A 1 263 ? 2.082 -11.494 -17.236 1.00 95.62 263 VAL A CA 1
ATOM 2033 C C . VAL A 1 263 ? 2.467 -10.273 -18.066 1.00 95.62 263 VAL A C 1
ATOM 2035 O O . VAL A 1 263 ? 2.155 -10.167 -19.252 1.00 95.62 263 VAL A O 1
ATOM 2038 N N . HIS A 1 264 ? 3.204 -9.336 -17.468 1.00 94.88 264 HIS A N 1
ATOM 2039 C CA . HIS A 1 264 ? 3.665 -8.145 -18.168 1.00 94.88 264 HIS A CA 1
ATOM 2040 C C . HIS A 1 264 ? 4.655 -8.492 -19.293 1.00 94.88 264 HIS A C 1
ATOM 2042 O O . HIS A 1 264 ? 4.652 -7.835 -20.340 1.00 94.88 264 HIS A O 1
ATOM 2048 N N . GLN A 1 265 ? 5.520 -9.497 -19.101 1.00 94.50 265 GLN A N 1
ATOM 2049 C CA . GLN A 1 265 ? 6.422 -9.977 -20.148 1.00 94.50 265 GLN A CA 1
ATOM 2050 C C . GLN 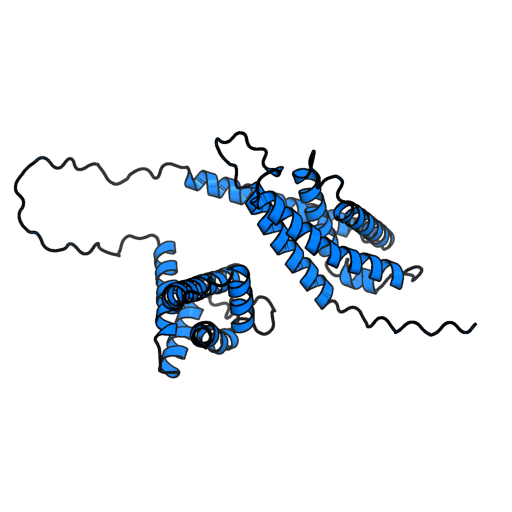A 1 265 ? 5.631 -10.558 -21.325 1.00 94.50 265 GLN A C 1
ATOM 2052 O O . GLN A 1 265 ? 5.885 -10.163 -22.464 1.00 94.50 265 GLN A O 1
ATOM 2057 N N . GLU A 1 266 ? 4.651 -11.419 -21.067 1.00 93.44 266 GLU A N 1
ATOM 2058 C CA . GLU A 1 266 ? 3.832 -12.032 -22.115 1.00 93.44 266 GLU A CA 1
ATOM 2059 C C . GLU A 1 266 ? 2.981 -11.008 -22.857 1.00 93.44 266 GLU A C 1
ATOM 2061 O O . GLU A 1 266 ? 3.026 -10.941 -24.089 1.00 93.44 266 GLU A O 1
ATOM 2066 N N . ALA A 1 267 ? 2.320 -10.105 -22.129 1.00 91.75 267 ALA A N 1
ATOM 2067 C CA . ALA A 1 267 ? 1.594 -8.986 -22.720 1.00 91.75 267 ALA A CA 1
ATOM 2068 C C . ALA A 1 267 ? 2.513 -8.108 -23.592 1.00 91.75 267 ALA A C 1
ATOM 2070 O O . ALA A 1 267 ? 2.126 -7.664 -24.677 1.00 91.75 267 ALA A O 1
ATOM 2071 N N . SER A 1 268 ? 3.766 -7.896 -23.172 1.00 90.81 268 SER A N 1
ATOM 2072 C CA . SER A 1 268 ? 4.766 -7.151 -23.951 1.00 90.81 268 SER A CA 1
ATOM 2073 C C . SER A 1 268 ? 5.222 -7.895 -25.210 1.00 90.81 268 SER A C 1
ATOM 2075 O O . SER A 1 268 ? 5.469 -7.273 -26.248 1.00 90.81 268 SER A O 1
ATOM 2077 N N . GLU A 1 269 ? 5.363 -9.218 -25.153 1.00 91.19 269 GLU A N 1
ATOM 2078 C CA . GLU A 1 269 ? 5.712 -10.049 -26.309 1.00 91.19 269 GLU A CA 1
ATOM 2079 C C . GLU A 1 269 ? 4.558 -10.132 -27.313 1.00 91.19 269 GLU A C 1
ATOM 2081 O O . GLU A 1 269 ? 4.774 -9.985 -28.521 1.00 91.19 269 GLU A O 1
ATOM 2086 N N . ARG A 1 270 ? 3.326 -10.266 -26.821 1.00 86.25 270 ARG A N 1
ATOM 2087 C CA . ARG A 1 270 ? 2.096 -10.228 -27.616 1.00 86.25 270 ARG A CA 1
ATOM 2088 C C . ARG A 1 270 ? 1.892 -8.862 -28.267 1.00 86.25 270 ARG A C 1
ATOM 2090 O O . ARG A 1 270 ? 1.613 -8.796 -29.467 1.00 86.25 270 ARG A O 1
ATOM 2097 N N . HIS A 1 271 ? 2.160 -7.772 -27.543 1.00 86.62 271 HIS A N 1
ATOM 2098 C CA . HIS A 1 271 ? 2.177 -6.428 -28.117 1.00 86.62 271 HIS A CA 1
ATOM 2099 C C . HIS A 1 271 ? 3.097 -6.350 -29.337 1.00 86.62 271 HIS A C 1
ATOM 2101 O O . HIS A 1 271 ? 2.665 -5.869 -30.385 1.00 86.62 271 HIS A O 1
ATOM 2107 N N . LYS A 1 272 ? 4.347 -6.826 -29.240 1.00 88.12 272 LYS A N 1
ATOM 2108 C CA . LYS A 1 272 ? 5.297 -6.760 -30.367 1.00 88.12 272 LYS A CA 1
ATOM 2109 C C . LYS A 1 272 ? 4.750 -7.425 -31.635 1.00 88.12 272 LYS A C 1
ATOM 2111 O O . LYS A 1 272 ? 5.128 -7.016 -32.728 1.00 88.12 272 LYS A O 1
ATOM 2116 N N . ARG A 1 273 ? 3.863 -8.418 -31.497 1.00 87.31 273 ARG A N 1
ATOM 2117 C CA . ARG A 1 273 ? 3.201 -9.101 -32.620 1.00 87.31 273 ARG A CA 1
ATOM 2118 C C . ARG A 1 273 ? 1.995 -8.322 -33.166 1.00 87.31 273 ARG A C 1
ATOM 2120 O O . ARG A 1 273 ? 1.800 -8.314 -34.376 1.00 87.31 273 ARG A O 1
ATOM 2127 N N . LEU A 1 274 ? 1.207 -7.673 -32.303 1.00 89.12 274 LEU A N 1
ATOM 2128 C CA . LEU A 1 274 ? -0.075 -7.032 -32.659 1.00 89.12 274 LEU A CA 1
ATOM 2129 C C . LEU A 1 274 ? -0.015 -5.503 -32.851 1.00 89.12 274 LEU A C 1
ATOM 2131 O O . LEU A 1 274 ? -0.921 -4.919 -33.438 1.00 89.12 274 LEU A O 1
ATOM 2135 N N . GLY A 1 275 ? 1.035 -4.835 -32.370 1.00 89.31 275 GLY A N 1
ATOM 2136 C CA . GLY A 1 275 ? 1.242 -3.391 -32.527 1.00 89.31 275 GLY A CA 1
ATOM 2137 C C . GLY A 1 275 ? 0.530 -2.477 -31.513 1.00 89.31 275 GLY A C 1
ATOM 2138 O O . GLY A 1 275 ? 0.532 -1.265 -31.711 1.00 89.31 275 GLY A O 1
ATOM 2139 N N . TRP A 1 276 ? -0.048 -2.996 -30.420 1.00 86.88 276 TRP A N 1
ATOM 2140 C CA . TRP A 1 276 ? -0.730 -2.201 -29.368 1.00 86.88 276 TRP A CA 1
ATOM 2141 C C . TRP A 1 276 ? 0.055 -1.994 -28.073 1.00 86.88 276 TRP A C 1
ATOM 2143 O O . TRP A 1 276 ? 0.394 -2.985 -27.449 1.00 86.88 276 TRP A O 1
ATOM 2153 N N . ALA A 1 277 ? 0.272 -0.754 -27.625 1.00 86.56 277 ALA A N 1
ATOM 2154 C CA . ALA A 1 277 ? 1.079 -0.446 -26.434 1.00 86.56 277 ALA A CA 1
ATOM 2155 C C . ALA A 1 277 ? 0.853 -1.420 -25.250 1.00 86.56 277 ALA A C 1
ATOM 2157 O O . ALA A 1 277 ? -0.302 -1.725 -24.940 1.00 86.56 277 ALA A O 1
ATOM 2158 N N . PRO A 1 278 ? 1.927 -1.889 -24.580 1.00 88.75 278 PRO A N 1
ATOM 2159 C CA . PRO A 1 278 ? 1.782 -2.856 -23.504 1.00 88.75 278 PRO A CA 1
ATOM 2160 C C . PRO A 1 278 ? 1.067 -2.189 -22.319 1.00 88.75 278 PRO A C 1
ATOM 2162 O O . PRO A 1 278 ? 1.214 -0.973 -22.124 1.00 88.75 278 PRO A O 1
ATOM 2165 N N . PRO A 1 279 ? 0.295 -2.950 -21.529 1.00 91.06 279 PRO A N 1
ATOM 2166 C CA . PRO A 1 279 ? -0.374 -2.407 -20.356 1.00 91.06 279 PRO A CA 1
ATOM 2167 C C . PRO A 1 279 ? 0.644 -1.837 -19.358 1.00 91.06 279 PRO A C 1
ATOM 2169 O O . PRO A 1 279 ? 1.775 -2.310 -19.252 1.00 91.06 279 PRO A O 1
ATOM 2172 N N . ASP A 1 280 ? 0.246 -0.797 -18.621 1.00 93.06 280 ASP A N 1
ATOM 2173 C CA . ASP A 1 280 ? 1.082 -0.235 -17.556 1.00 93.06 280 ASP A CA 1
ATOM 2174 C C . ASP A 1 280 ? 1.282 -1.276 -16.447 1.00 93.06 280 ASP A C 1
ATOM 2176 O O . ASP A 1 280 ? 0.350 -1.988 -16.077 1.00 93.06 280 ASP A O 1
ATOM 2180 N N . TRP A 1 281 ? 2.489 -1.334 -15.882 1.00 93.19 281 TRP A N 1
ATOM 2181 C CA . TRP A 1 281 ? 2.829 -2.278 -14.814 1.00 93.19 281 TRP A CA 1
ATOM 2182 C C . TRP A 1 281 ? 1.823 -2.259 -13.659 1.00 93.19 281 TRP A C 1
ATOM 2184 O O . TRP A 1 281 ? 1.434 -3.313 -13.175 1.00 93.19 281 TRP A O 1
ATOM 2194 N N . THR A 1 282 ? 1.367 -1.074 -13.232 1.00 90.50 282 THR A N 1
ATOM 2195 C CA . THR A 1 282 ? 0.417 -0.953 -12.117 1.00 90.50 282 THR A CA 1
ATOM 2196 C C . THR A 1 282 ? -0.950 -1.538 -12.464 1.00 90.50 282 THR A C 1
ATOM 2198 O O . THR A 1 282 ? -1.639 -2.041 -11.584 1.00 90.50 282 THR A O 1
ATOM 2201 N N . PHE A 1 283 ? -1.351 -1.483 -13.736 1.00 94.56 283 PHE A N 1
ATOM 2202 C CA . PHE A 1 283 ? -2.583 -2.124 -14.183 1.00 94.56 283 PHE A CA 1
ATOM 2203 C C . PHE A 1 283 ? -2.467 -3.648 -14.096 1.00 94.56 283 PHE A C 1
ATOM 2205 O O . PHE A 1 283 ? -3.350 -4.283 -13.531 1.00 94.56 283 PHE A O 1
ATOM 2212 N N . VAL A 1 284 ? -1.358 -4.213 -14.590 1.00 96.19 284 VAL A N 1
ATOM 2213 C CA . VAL A 1 284 ? -1.104 -5.661 -14.524 1.00 96.19 284 VAL A CA 1
ATOM 2214 C C . VAL A 1 284 ? -1.019 -6.136 -13.077 1.00 96.19 284 VAL A C 1
ATOM 2216 O O . VAL A 1 284 ? -1.618 -7.145 -12.739 1.00 96.19 284 VAL A O 1
ATOM 2219 N N . GLU A 1 285 ? -0.327 -5.391 -12.216 1.00 95.88 285 GLU A N 1
ATOM 2220 C CA . GLU A 1 285 ? -0.187 -5.720 -10.795 1.00 95.88 285 GLU A CA 1
ATOM 2221 C C . GLU A 1 285 ? -1.545 -5.782 -10.090 1.00 95.88 285 GLU A C 1
ATOM 2223 O O . GLU A 1 285 ? -1.852 -6.784 -9.456 1.00 95.88 285 GLU A O 1
ATOM 2228 N N . ASN A 1 286 ? -2.392 -4.759 -10.261 1.00 93.62 286 ASN A N 1
ATOM 2229 C CA . ASN A 1 286 ? -3.736 -4.761 -9.676 1.00 93.62 286 ASN A CA 1
ATOM 2230 C C . ASN A 1 286 ? -4.591 -5.917 -10.213 1.00 93.62 286 ASN A C 1
ATOM 2232 O O . ASN A 1 286 ? -5.297 -6.556 -9.443 1.00 93.62 286 ASN A O 1
ATOM 2236 N N . TRP A 1 287 ? -4.511 -6.195 -11.516 1.00 96.25 287 TRP A N 1
ATOM 2237 C CA . TRP A 1 287 ? -5.249 -7.295 -12.130 1.00 96.25 287 TRP A CA 1
ATOM 2238 C C . TRP A 1 287 ? -4.791 -8.663 -11.602 1.00 96.25 287 TRP A C 1
ATOM 2240 O O . TRP A 1 287 ? -5.625 -9.481 -11.231 1.00 96.25 287 TRP A O 1
ATOM 2250 N N . VAL A 1 288 ? -3.476 -8.895 -11.490 1.00 97.75 288 VAL A N 1
ATOM 2251 C CA . VAL A 1 288 ? -2.923 -10.119 -10.886 1.00 97.75 288 VAL A CA 1
ATOM 2252 C C . VAL A 1 288 ? -3.381 -10.251 -9.436 1.00 97.75 288 VAL A C 1
ATOM 2254 O O . VAL A 1 288 ? -3.797 -11.334 -9.037 1.00 97.75 288 VAL A O 1
ATOM 2257 N N . THR A 1 289 ? -3.351 -9.163 -8.661 1.00 97.06 289 THR A N 1
ATOM 2258 C CA . THR A 1 289 ? -3.860 -9.161 -7.286 1.00 97.06 289 THR A CA 1
ATOM 2259 C C . THR A 1 289 ? -5.327 -9.577 -7.231 1.00 97.06 289 THR A C 1
ATOM 2261 O O . THR A 1 289 ? -5.645 -10.491 -6.488 1.00 97.06 289 THR A O 1
ATOM 2264 N N . GLU A 1 290 ? -6.204 -9.003 -8.057 1.00 95.88 290 GLU A N 1
ATOM 2265 C CA . GLU A 1 290 ? -7.633 -9.363 -8.080 1.00 95.88 290 GLU A CA 1
ATOM 2266 C C . GLU A 1 290 ? -7.888 -10.828 -8.477 1.00 95.88 290 GLU A C 1
ATOM 2268 O O . GLU A 1 290 ? -8.887 -11.419 -8.061 1.00 95.88 290 GLU A O 1
ATOM 2273 N N . MET A 1 291 ? -7.010 -11.423 -9.291 1.00 97.00 291 MET A N 1
ATOM 2274 C CA . MET A 1 291 ? -7.135 -12.827 -9.694 1.00 97.00 291 MET A CA 1
ATOM 2275 C C . MET A 1 291 ? -6.653 -13.796 -8.622 1.00 97.00 291 MET A C 1
ATOM 2277 O O . MET A 1 291 ? -7.246 -14.862 -8.455 1.00 97.00 291 MET A O 1
ATOM 2281 N N . VAL A 1 292 ? -5.569 -13.444 -7.935 1.00 97.31 292 VAL A N 1
ATOM 2282 C CA . VAL A 1 292 ? -4.890 -14.317 -6.973 1.00 97.31 292 VAL A CA 1
ATOM 2283 C C . VAL A 1 292 ? -5.444 -14.162 -5.555 1.00 97.31 292 VAL A C 1
ATOM 2285 O O . VAL A 1 292 ? -5.474 -15.136 -4.812 1.00 97.31 292 VAL A O 1
ATOM 2288 N N . ASP A 1 293 ? -5.916 -12.969 -5.209 1.00 97.69 293 ASP A N 1
ATOM 2289 C CA . ASP A 1 293 ? -6.480 -12.589 -3.915 1.00 97.69 293 ASP A CA 1
ATOM 2290 C C . ASP A 1 293 ? -7.851 -11.912 -4.151 1.00 97.69 293 ASP A C 1
ATOM 2292 O O . ASP A 1 293 ? -7.965 -10.684 -4.220 1.00 97.69 293 ASP A O 1
ATOM 2296 N N . PRO A 1 294 ? -8.923 -12.703 -4.353 1.00 94.94 294 PRO A N 1
ATOM 2297 C CA . PRO A 1 294 ? -10.241 -12.172 -4.706 1.00 94.94 294 PRO A CA 1
ATOM 2298 C C . PRO A 1 294 ? -10.926 -11.437 -3.550 1.00 94.94 294 PRO A C 1
ATOM 2300 O O . PRO A 1 294 ? -11.868 -10.673 -3.776 1.00 94.94 294 PRO A O 1
ATOM 2303 N N . ASN A 1 295 ? -10.524 -11.732 -2.312 1.00 93.75 295 ASN A N 1
ATOM 2304 C CA . ASN A 1 295 ? -11.119 -11.172 -1.105 1.00 93.75 295 ASN A CA 1
ATOM 2305 C C . ASN A 1 295 ? -10.359 -9.915 -0.616 1.00 93.75 295 ASN A C 1
ATOM 2307 O O . ASN A 1 295 ? -10.917 -9.149 0.174 1.00 93.75 295 ASN A O 1
ATOM 2311 N N . LEU A 1 296 ? -9.164 -9.661 -1.167 1.00 94.56 296 LEU A N 1
ATOM 2312 C CA . LEU A 1 296 ? -8.269 -8.540 -0.879 1.00 94.56 296 LEU A CA 1
ATOM 2313 C C . LEU A 1 296 ? -7.865 -8.460 0.599 1.00 94.56 296 LEU A C 1
ATOM 2315 O O . LEU A 1 296 ? -7.710 -7.361 1.143 1.00 94.56 296 LEU A O 1
ATOM 2319 N N . ASP A 1 297 ? -7.715 -9.609 1.257 1.00 95.12 297 ASP A N 1
ATOM 2320 C CA . ASP A 1 297 ? -7.299 -9.686 2.658 1.00 95.12 297 ASP A CA 1
ATOM 2321 C C . ASP A 1 297 ? -5.773 -9.586 2.845 1.00 95.12 297 ASP A C 1
ATOM 2323 O O . ASP A 1 297 ? -5.300 -9.395 3.971 1.00 95.12 297 ASP A O 1
ATOM 2327 N N . GLY A 1 298 ? -5.005 -9.598 1.746 1.00 95.19 298 GLY A N 1
ATOM 2328 C CA . GLY A 1 298 ? -3.546 -9.507 1.771 1.00 95.19 298 GLY A CA 1
ATOM 2329 C C . GLY A 1 298 ? -2.859 -10.819 2.153 1.00 95.19 298 GLY A C 1
ATOM 2330 O O . GLY A 1 298 ? -1.661 -10.820 2.466 1.00 95.19 298 GLY A O 1
ATOM 2331 N N . GLU A 1 299 ? -3.597 -11.925 2.130 1.00 97.56 299 GLU A N 1
ATOM 2332 C CA . GLU A 1 299 ? -3.102 -13.284 2.240 1.00 97.56 299 GLU A CA 1
ATOM 2333 C C . GLU A 1 299 ? -3.534 -14.096 1.008 1.00 97.56 299 GLU A C 1
ATOM 2335 O O . GLU A 1 299 ? -4.498 -13.781 0.324 1.00 97.56 299 GLU A O 1
ATOM 2340 N N . ILE A 1 300 ? -2.767 -15.130 0.664 1.00 98.25 300 ILE A N 1
ATOM 2341 C CA . ILE A 1 300 ? -3.161 -16.097 -0.370 1.00 98.25 300 ILE A CA 1
ATOM 2342 C C . ILE A 1 300 ? -3.134 -17.465 0.288 1.00 98.25 300 ILE A C 1
ATOM 2344 O O . ILE A 1 300 ? -2.057 -17.988 0.605 1.00 98.25 300 ILE A O 1
ATOM 2348 N N . ASN A 1 301 ? -4.308 -18.041 0.524 1.00 98.19 301 ASN A N 1
ATOM 2349 C CA . ASN A 1 301 ? -4.412 -19.424 0.977 1.00 98.19 301 ASN A CA 1
ATOM 2350 C C . ASN A 1 301 ? -4.248 -20.406 -0.197 1.00 98.19 301 ASN A C 1
ATOM 2352 O O . ASN A 1 301 ? -4.126 -20.026 -1.365 1.00 98.19 301 ASN A O 1
ATOM 2356 N N . ARG A 1 302 ? -4.173 -21.703 0.112 1.00 97.94 302 ARG A N 1
ATOM 2357 C CA . ARG A 1 302 ? -3.910 -22.725 -0.909 1.00 97.94 302 ARG A CA 1
ATOM 2358 C C . ARG A 1 302 ? -5.059 -22.826 -1.911 1.00 97.94 302 ARG A C 1
ATOM 2360 O O . ARG A 1 302 ? -4.813 -22.996 -3.102 1.00 97.94 302 ARG A O 1
ATOM 2367 N N . GLU A 1 303 ? -6.294 -22.707 -1.447 1.00 97.81 303 GLU A N 1
ATOM 2368 C CA . GLU A 1 303 ? -7.490 -22.754 -2.283 1.00 97.81 303 GLU A CA 1
ATOM 2369 C C . GLU A 1 303 ? -7.535 -21.572 -3.266 1.00 97.81 303 GLU A C 1
ATOM 2371 O O . GLU A 1 303 ? -7.806 -21.760 -4.454 1.00 97.81 303 GLU A O 1
ATOM 2376 N N . GLU A 1 304 ? -7.200 -20.369 -2.797 1.00 97.94 304 GLU A N 1
ATOM 2377 C CA . GLU A 1 304 ? -7.039 -19.169 -3.620 1.00 97.94 304 GLU A CA 1
ATOM 2378 C C . GLU A 1 304 ? -5.920 -19.341 -4.639 1.00 97.94 304 GLU A C 1
ATOM 2380 O O . GLU A 1 304 ? -6.134 -19.065 -5.815 1.00 97.94 304 GLU A O 1
ATOM 2385 N N . ALA A 1 305 ? -4.764 -19.883 -4.248 1.00 97.88 305 ALA A N 1
ATOM 2386 C CA . ALA A 1 305 ? -3.678 -20.151 -5.186 1.00 97.88 305 ALA A CA 1
ATOM 2387 C C . ALA A 1 305 ? -4.083 -21.151 -6.284 1.00 97.88 305 ALA A C 1
ATOM 2389 O O . ALA A 1 305 ? -3.792 -20.919 -7.458 1.00 97.88 305 ALA A O 1
ATOM 2390 N N . GLN A 1 306 ? -4.790 -22.232 -5.934 1.00 96.94 306 GLN A N 1
ATOM 2391 C CA . GLN A 1 306 ? -5.258 -23.252 -6.887 1.00 96.94 306 GLN A CA 1
ATOM 2392 C C . GLN A 1 306 ? -6.177 -22.684 -7.971 1.00 96.94 306 GLN A C 1
ATOM 2394 O O . GLN A 1 306 ? -6.131 -23.140 -9.114 1.00 96.94 306 GLN A O 1
ATOM 2399 N N . VAL A 1 307 ? -6.987 -21.680 -7.636 1.00 95.38 307 VAL A N 1
ATOM 2400 C CA . VAL A 1 307 ? -7.882 -21.016 -8.593 1.00 95.38 307 VAL A CA 1
ATOM 2401 C C . VAL A 1 307 ? -7.177 -19.849 -9.287 1.00 95.38 307 VAL A C 1
ATOM 2403 O O . VAL A 1 307 ? -7.202 -19.734 -10.512 1.00 95.38 307 VAL A O 1
ATOM 2406 N N . GLY A 1 308 ? -6.539 -18.985 -8.507 1.00 96.88 308 GLY A N 1
ATOM 2407 C CA . GLY A 1 308 ? -6.018 -17.697 -8.935 1.00 96.88 308 GLY A CA 1
ATOM 2408 C C . GLY A 1 308 ? -4.724 -17.780 -9.731 1.00 96.88 308 GLY A C 1
ATOM 2409 O O . GLY A 1 308 ? -4.576 -17.043 -10.701 1.00 96.88 308 GLY A O 1
ATOM 2410 N N . PHE A 1 309 ? -3.803 -18.696 -9.399 1.00 97.69 309 PHE A N 1
ATOM 2411 C CA . PHE A 1 309 ? -2.519 -18.786 -10.109 1.00 97.69 309 PHE A CA 1
ATOM 2412 C C . PHE A 1 309 ? -2.702 -19.209 -11.562 1.00 97.69 309 PHE A C 1
ATOM 2414 O O . PHE A 1 309 ? -2.089 -18.613 -12.440 1.00 97.69 309 PHE A O 1
ATOM 2421 N N . LYS A 1 310 ? -3.542 -20.216 -11.837 1.00 95.50 310 LYS A N 1
ATOM 2422 C CA . LYS A 1 310 ? -3.798 -20.643 -13.221 1.00 95.50 310 LYS A CA 1
ATOM 2423 C C . LYS A 1 310 ? -4.560 -19.567 -13.985 1.00 95.50 310 LYS A C 1
ATOM 2425 O O . LYS A 1 310 ? -4.154 -19.197 -15.079 1.00 95.50 310 LYS A O 1
ATOM 2430 N N . LYS A 1 311 ? -5.596 -19.003 -13.362 1.00 95.69 311 LYS A N 1
ATOM 2431 C CA . LYS A 1 311 ? -6.414 -17.949 -13.965 1.00 95.69 311 LYS A CA 1
ATOM 2432 C C . LYS A 1 311 ? -5.604 -16.704 -14.332 1.00 95.69 311 LYS A C 1
ATOM 2434 O O . LYS A 1 311 ? -5.770 -16.172 -15.420 1.00 95.69 311 LYS A O 1
ATOM 2439 N N . ALA A 1 312 ? -4.693 -16.268 -13.461 1.00 96.06 312 ALA A N 1
ATOM 2440 C CA . ALA A 1 312 ? -3.836 -15.113 -13.718 1.00 96.06 312 ALA A CA 1
ATOM 2441 C C . ALA A 1 312 ? -2.898 -15.301 -14.923 1.00 96.06 312 ALA A C 1
ATOM 2443 O O . ALA A 1 312 ? -2.406 -14.315 -15.459 1.00 96.06 312 ALA A O 1
ATOM 2444 N N . VAL A 1 313 ? -2.621 -16.539 -15.334 1.00 94.75 313 VAL A N 1
ATOM 2445 C CA . VAL A 1 313 ? -1.746 -16.829 -16.476 1.00 94.75 313 VAL A CA 1
ATOM 2446 C C . VAL A 1 313 ? -2.574 -17.113 -17.735 1.00 94.75 313 VAL A C 1
ATOM 2448 O O . VAL A 1 313 ? -2.255 -16.592 -18.794 1.00 94.75 313 VAL A O 1
ATOM 2451 N N . ASP A 1 314 ? -3.700 -17.820 -17.608 1.00 92.50 314 ASP A N 1
ATOM 2452 C CA . ASP A 1 314 ? -4.573 -18.158 -18.743 1.00 92.50 314 ASP A CA 1
ATOM 2453 C C . ASP A 1 314 ? -5.344 -16.950 -19.295 1.00 92.50 314 ASP A C 1
ATOM 2455 O O . ASP A 1 314 ? -5.438 -16.768 -20.508 1.00 92.50 314 ASP A O 1
ATOM 2459 N N . ASP A 1 315 ? -5.875 -16.084 -18.425 1.00 86.75 315 ASP A N 1
ATOM 2460 C CA . ASP A 1 315 ? -6.745 -14.969 -18.834 1.00 86.75 315 ASP A CA 1
ATOM 2461 C C . ASP A 1 315 ? -5.969 -13.829 -19.540 1.00 86.75 315 ASP A C 1
ATOM 2463 O O . ASP A 1 315 ? -6.552 -12.819 -19.929 1.00 86.75 315 ASP A O 1
ATOM 2467 N N . ILE A 1 316 ? -4.650 -13.964 -19.725 1.00 79.75 316 ILE A N 1
ATOM 2468 C CA . ILE A 1 316 ? -3.846 -13.069 -20.578 1.00 79.75 316 ILE A CA 1
ATOM 2469 C C . ILE A 1 316 ? -4.204 -13.277 -22.054 1.00 79.75 316 ILE A C 1
ATOM 2471 O O . ILE A 1 316 ? -3.989 -12.388 -22.896 1.00 79.75 316 ILE A O 1
ATOM 2475 N N . ASP A 1 317 ? -4.697 -14.475 -22.382 1.00 62.53 317 ASP A N 1
ATOM 2476 C CA . ASP A 1 317 ? -4.890 -14.895 -23.754 1.00 62.53 317 ASP A CA 1
ATOM 2477 C C . ASP A 1 317 ? -6.171 -14.360 -24.412 1.00 62.53 317 ASP A C 1
ATOM 2479 O O . ASP A 1 317 ? -6.150 -14.191 -25.642 1.00 62.53 317 ASP A O 1
ATOM 2483 N N . ASP A 1 318 ? -7.177 -13.987 -23.618 1.00 56.00 318 ASP A N 1
ATOM 2484 C CA . ASP A 1 318 ? -8.487 -13.454 -24.037 1.00 56.00 318 ASP A CA 1
ATOM 2485 C C . ASP A 1 318 ? -8.541 -11.911 -24.113 1.00 56.00 318 ASP A C 1
ATOM 2487 O O . ASP A 1 318 ? -9.180 -11.391 -25.065 1.00 56.00 318 ASP A O 1
#

InterPro domains:
  IPR002048 EF-hand domain [PS50222] (227-262)
  IPR011992 EF-hand domain pair [SSF47473] (218-304)

Organism: Noctiluca scintillans (NCBI:txid2966)

Secondary structure (DSSP, 8-state):
--PPPPP------HHHHHHHHHHHHHHHHHHHHHHH---TTS---GGGSHHHHHHHHHHHHHHHHHHHHHHHHHHHTTT-TT-HHHHHHHTTTTTHHHHHHHHHHHHHHHHHTTSTTTT-HHHHHHHHHHHHHHHHHIIIIIHHHHHHHHHHHHHHHHHHHHHHHHHHHHHHS-----S------S------------GGGS-HHHHHHHHHHHHHHHHHH---HHHHHHHHHHHHHHH-TT--SEEETHHHHHHHHHHHHHHHHHHHHHHHHH---PPPHHHHHHHHHHHH-SS-SSEEEHHHHHHHHHHHHHTT--

Foldseek 3Di:
DDDDDDPPPPDDDLVQVVVLLVQLVVLLVQLVVLVVPDPVPDPDDSCPDPSNVVSLVSNLVSLVSVLVVLVVLCVVCPPPPPSVVLCVNQPVVLNQSLLLLVLSLVVQCVVQVPHPSVVDPSSVSSVVSSVVSLVVCVVSVSVVSNVVSNVVSNVVVVVVVVVVVVVVVVVVPPPPPPDDDPPDDDDDDDDDDDPPPDPPDDDPVVVLLVVLLVLLVVLLVDPDLVVNLVSLVVSVCSLVVVVPQKQADPSLVVNLVSLLVVLQVVQVVVCVVVVDDGDDSVVLSVVLCCQQPVPNPRMGGSVSSSRRSSCSSHVSVD

pLDDT: mean 83.02, std 17.06, range [37.03, 98.25]